Protein 7JVS (pdb70)

Foldseek 3Di:
DKEWEWEADPVGFTFKIKIFDFQPQDDVVPRVLCVQLVCLVVVLQVCCVVPHPWDWDWDADPVDGIIMTGGDPSVGPVSRVSVVVSVVSNVVSCVVSVRRYYYHYD/DDDPCPPPDPD/DKEWEWEADPVGFTFKIKIFPLPPDDDPPNVVLSVQLVCLVVVLQVCCVPVFPWDWDWDDDPPGRITMTGGDPSVRVVNRVSVVVSVVSNVVSCVVCVPHYYYDYD

B-factor: mean 49.03, std 13.21, range [18.93, 106.18]

Organism: Staphylococcus aureus (strain NCTC 8325 / PS 47) (NCBI:txid93061)

Radius of gyration: 16.44 Å; Cα contacts (8 Å, |Δi|>4): 492; chains: 3; bounding box: 47×37×42 Å

Secondary structure (DSSP, 8-state):
-EEEEEEE-TTS-EEEEEEES---SS-TT--HHHHHHHHHHHHHHHHHHHHSS---EEEEETTTTEEEEE-SSTT-HHHHHHHHHHHHHHHHHHHHSTTTEEEEE-/---TTTT----/-EEEEEEE-TTS-EEEEEEE-TTS---TTHHHHHHHHHHHHHHHHHHHHHSSS---EEEEETTTTEEEEE-S-TT-HHHHHHHHHHHHHHHHHHHH-TTTEEEEE-

Sequence (223 aa):
MITVDITVNDEGKVTDVIMDGHADHGEYGHDIVSAGASAVLFGSVNAIIGLTSERPDINYDDQGGHFHIRSVDTNNDEAQLILQTMLVSSLQTIEEEYNENIRLNYKKLNLQFFASKKMITVDITVNDEGKVTDVIMDGHADHGEYGHDIVSAGASAVLFGSVNAIIGLTSERPDINYDDQGGHFHIRSVDTNNDEAQLILQTMLVSLQTIEEEYNENIRLNYK

Solvent-accessible surface area: 9979 Å² total; per-residue (Å²): 97,0,50,0,61,0,40,52,61,122,75,42,53,1,26,32,1,52,1,67,20,57,1,93,83,44,67,119,18,85,1,57,2,0,0,2,0,0,1,7,0,25,0,5,10,67,0,2,98,58,53,20,109,11,189,8,60,46,94,113,68,125,167,7,8,65,5,50,3,108,3,79,68,31,109,20,107,77,2,16,22,2,6,59,8,1,6,30,5,0,78,49,14,55,117,143,71,78,73,16,0,23,22,70,119,107,133,15,60,0,9,10,0,6,32,106,143,110,0,53,0,28,0,38,57,47,160,136,41,47,1,34,26,1,41,0,38,6,17,62,84,178,16,75,182,10,14,58,12,0,15,22,0,0,19,18,6,0,53,0,6,5,58,0,2,70,57,53,13,93,8,134,14,60,55,96,94,77,89,97,39,0,73,18,43,2,125,15,91,68,32,101,19,111,86,3,14,23,1,5,69,5,1,13,27,5,0,79,22,0,41,81,80,43,109,74,13,1,46,14,50,122,162

Nearest PDB structures (foldseek):
  7kld-assembly1_B  TM=1.000E+00  e=1.175E-20  Staphylococcus aureus
  7kld-assembly1_A-2  TM=1.003E+00  e=2.474E-19  Staphylococcus aureus
  7jvs-assembly1_D  TM=9.252E-01  e=2.247E-20  Staphylococcus aureus
  4peo-assembly1_A  TM=9.884E-01  e=3.414E-17  Staphylococcus aureus subsp. aureus Mu50
  2idl-assembly1_A  TM=8.750E-01  e=1.458E-09  Streptococcus pneumoniae TIGR4

InterPro domains:
  IPR007422 Cysteine protease Prp [PF04327] (1-102)
  IPR007422 Cysteine protease Prp [PTHR39178] (1-106)
  IPR007422 Cysteine protease Prp [cd16332] (1-104)
  IPR036764 Cysteine protease Prp superfamily [G3DSA:3.30.70.1490] (1-106)
  IPR036764 Cysteine protease Prp superfamily [SSF118010] (1-106)

Structure (mmCIF, N/CA/C/O backbone):
data_7JVS
#
_entry.id   7JVS
#
_cell.length_a   52.552
_cell.length_b   56.824
_cell.length_c   130.278
_cell.angle_alpha   90.000
_cell.angle_beta   90.000
_cell.angle_gamma   90.000
#
_symmetry.space_group_name_H-M   'C 2 2 21'
#
loop_
_entity.id
_entity.type
_entity.pdbx_description
1 polymer 'Ribosomal-processing cysteine protease Prp'
2 polymer 'L27 ribosomal peptide'
3 non-polymer 'CALCIUM ION'
4 non-polymer 'NICKEL (II) ION'
5 water water
#
loop_
_atom_site.group_PDB
_atom_site.id
_atom_site.type_symbol
_atom_site.label_atom_id
_atom_site.label_alt_id
_atom_site.label_comp_id
_atom_site.label_asym_id
_atom_site.label_entity_id
_atom_site.label_seq_id
_atom_site.pdbx_PDB_ins_code
_atom_site.Cartn_x
_atom_site.Cartn_y
_atom_site.Cartn_z
_atom_site.occupancy
_atom_site.B_iso_or_equiv
_atom_site.auth_seq_id
_atom_site.auth_comp_id
_atom_site.auth_asym_id
_atom_site.auth_atom_id
_atom_site.pdbx_PDB_model_num
ATOM 1 N N . MET A 1 1 ? 8.00400 25.61400 4.14700 1.000 61.22000 1 MET B N 1
ATOM 2 C CA . MET A 1 1 ? 7.47200 25.10500 5.44000 1.000 61.29000 1 MET B CA 1
ATOM 3 C C . MET A 1 1 ? 6.90300 23.69600 5.29600 1.000 55.65000 1 MET B C 1
ATOM 4 O O . MET A 1 1 ? 6.25800 23.38900 4.30300 1.000 62.91000 1 MET B O 1
ATOM 20 N N . ILE A 1 2 ? 7.17500 22.85000 6.29500 1.000 49.16000 2 ILE B N 1
ATOM 21 C CA . ILE A 1 2 ? 6.56300 21.54900 6.43400 1.000 45.02000 2 ILE B CA 1
ATOM 22 C C . ILE A 1 2 ? 5.28300 21.72200 7.21700 1.000 45.72000 2 ILE B C 1
ATOM 23 O O . ILE A 1 2 ? 5.29400 22.33100 8.27600 1.000 47.20000 2 ILE B O 1
ATOM 39 N N . THR A 1 3 ? 4.18100 21.17800 6.68700 1.000 51.15000 3 THR B N 1
ATOM 40 C CA . THR A 1 3 ? 2.90500 21.12800 7.39400 1.000 53.58000 3 THR B CA 1
ATOM 41 C C . THR A 1 3 ? 2.64000 19.67500 7.75000 1.000 49.13000 3 THR B C 1
ATOM 42 O O . THR A 1 3 ? 2.97500 18.76500 6.98800 1.000 51.49000 3 THR B O 1
ATOM 53 N N . VAL A 1 4 ? 2.04500 19.47200 8.93100 1.000 48.76000 4 VAL B N 1
ATOM 54 C CA . VAL A 1 4 ? 1.80200 18.14900 9.49100 1.000 43.16000 4 VAL B CA 1
ATOM 55 C C . VAL A 1 4 ? 0.33600 18.06400 9.88500 1.000 44.74000 4 VAL B C 1
ATOM 56 O O . VAL A 1 4 ? -0.06100 18.59600 10.92900 1.000 59.12000 4 VAL B O 1
ATOM 69 N N . ASP A 1 5 ? -0.46800 17.43300 9.02000 1.000 49.59000 5 ASP B N 1
ATOM 70 C CA . ASP A 1 5 ? -1.91500 17.26600 9.22300 1.000 57.14000 5 ASP B CA 1
ATOM 71 C C . ASP A 1 5 ? -2.17700 15.94600 9.94300 1.000 48.00000 5 ASP B C 1
ATOM 72 O O . ASP A 1 5 ? -1.80400 14.87700 9.45400 1.000 41.51000 5 ASP B O 1
ATOM 81 N N . ILE A 1 6 ? -2.81500 16.03500 11.11500 1.000 46.27000 6 ILE B N 1
ATOM 82 C CA . ILE A 1 6 ? -3.04100 14.89300 11.99200 1.000 57.05000 6 ILE B CA 1
ATOM 83 C C . ILE A 1 6 ? -4.54000 14.69600 12.15200 1.000 43.12000 6 ILE B C 1
ATOM 84 O O . ILE A 1 6 ? -5.23600 15.62400 12.52300 1.000 47.99000 6 ILE B O 1
ATOM 100 N N . THR A 1 7 ? -5.04800 13.50400 11.93100 1.000 46.83000 7 THR B N 1
ATOM 101 C CA . THR A 1 7 ? -6.44300 13.29700 12.10000 1.000 48.42000 7 THR B CA 1
ATOM 102 C C . THR A 1 7 ? -6.64400 12.34600 13.26300 1.000 44.05000 7 THR B C 1
ATOM 103 O O . THR A 1 7 ? -6.04400 11.30600 13.32600 1.000 51.91000 7 THR B O 1
ATOM 114 N N . VAL A 1 8 ? -7.50400 12.71600 14.18700 1.000 49.19000 8 VAL B N 1
ATOM 115 C CA . VAL A 1 8 ? -7.75100 11.96300 15.36500 1.000 62.11000 8 VAL B CA 1
ATOM 116 C C . VAL A 1 8 ? -9.22000 11.66000 15.47400 1.000 58.92000 8 VAL B C 1
ATOM 117 O O . VAL A 1 8 ? -9.97200 12.54400 15.73400 1.000 78.09000 8 VAL B O 1
ATOM 130 N N . ASN A 1 9 ? -9.62200 10.40500 15.34300 1.000 71.47000 9 ASN B N 1
ATOM 131 C CA . ASN A 1 9 ? -11.02200 9.95000 15.41600 1.000 57.59000 9 ASN B CA 1
ATOM 132 C C . ASN A 1 9 ? -11.81000 10.21300 16.70400 1.000 70.52000 9 ASN B C 1
ATOM 133 O O . ASN A 1 9 ? -11.27000 10.64500 17.71200 1.000 59.23000 9 ASN B O 1
ATOM 144 N N . ASP A 1 10 ? -13.09700 9.86900 16.68700 1.000 79.32000 10 ASP B N 1
ATOM 145 C CA . ASP A 1 10 ? -13.99400 10.02100 17.83400 1.000 88.48000 10 ASP B CA 1
ATOM 146 C C . ASP A 1 10 ? -13.44000 9.57900 19.19200 1.000 69.95000 10 ASP B C 1
ATOM 147 O O . ASP A 1 10 ? -13.61200 10.27100 20.16600 1.000 76.32000 10 ASP B O 1
ATOM 151 N N . GLU A 1 11 ? -12.75800 8.44300 19.22800 1.000 66.13000 11 GLU B N 1
ATOM 152 C CA . GLU A 1 11 ? -12.18200 7.89500 20.43400 1.000 66.63000 11 GLU B CA 1
ATOM 153 C C . GLU A 1 11 ? -10.81700 8.44400 20.79300 1.000 68.66000 11 GLU B C 1
ATOM 154 O O . GLU A 1 11 ? -10.22400 8.02600 21.77200 1.000 72.59000 11 GLU B O 1
ATOM 158 N N . GLY A 1 12 ? -10.26800 9.33500 19.99800 1.000 62.27000 12 GLY B N 1
ATOM 159 C CA . GLY A 1 12 ? -9.00300 9.90100 20.37800 1.000 67.98000 12 GLY B CA 1
ATOM 160 C C . GLY A 1 12 ? -7.80400 9.18300 19.83200 1.000 62.97000 12 GLY B C 1
ATOM 161 O O . GLY A 1 12 ? -6.70700 9.48600 20.22600 1.000 51.46000 12 GLY B O 1
ATOM 165 N N . LYS A 1 13 ? -8.01700 8.23800 18.93900 1.000 43.35000 13 LYS B N 1
ATOM 166 C CA . LYS A 1 13 ? -6.92400 7.50000 18.38300 1.000 45.85000 13 LYS B CA 1
ATOM 167 C C . LYS A 1 13 ? -6.42400 8.18400 17.11500 1.000 51.27000 13 LYS B C 1
ATOM 168 O O . LYS A 1 13 ? -7.21200 8.64900 16.34000 1.000 44.18000 13 LYS B O 1
ATOM 187 N N . VAL A 1 14 ? -5.11500 8.24300 16.92900 1.000 38.96000 14 VAL B N 1
ATOM 188 C CA . VAL A 1 14 ? -4.50100 8.83400 15.74000 1.000 41.25000 14 VAL B CA 1
ATOM 189 C C . VAL A 1 14 ? -4.60700 7.87600 14.55600 1.000 45.86000 14 VAL B C 1
ATOM 190 O O . VAL A 1 14 ? -4.08800 6.76200 14.60400 1.000 43.75000 14 VAL B O 1
ATOM 203 N N . THR A 1 15 ? -5.28200 8.30100 13.48800 1.000 45.60000 15 THR B N 1
ATOM 204 C CA . THR A 1 15 ? -5.45800 7.41400 12.33900 1.000 44.25000 15 THR B CA 1
ATOM 205 C C . THR A 1 15 ? -4.64000 7.82800 11.12300 1.000 44.72000 15 THR B C 1
ATOM 206 O O . THR A 1 15 ? -4.25600 6.95700 10.32900 1.000 49.25000 15 THR B O 1
ATOM 217 N N . ASP A 1 16 ? -4.33500 9.12100 10.96900 1.000 39.39000 16 ASP B N 1
ATOM 218 C CA . ASP A 1 16 ? -3.51700 9.60700 9.85200 1.000 52.42000 16 ASP B CA 1
ATOM 219 C C . ASP A 1 16 ? -2.56000 10.71900 10.29700 1.000 45.91000 16 ASP B C 1
ATOM 220 O O . ASP A 1 16 ? -2.96700 11.63200 11.00200 1.000 43.45000 16 ASP B O 1
ATOM 229 N N . VAL A 1 17 ? -1.29900 10.62700 9.85900 1.000 40.66000 17 VAL B N 1
ATOM 230 C CA . VAL A 1 17 ? -0.47800 11.83800 9.82500 1.000 42.61000 17 VAL B CA 1
ATOM 231 C C . VAL A 1 17 ? 0.14600 11.98100 8.42900 1.000 43.97000 17 VAL B C 1
ATOM 232 O O . VAL A 1 17 ? 0.86600 11.08700 7.94300 1.000 42.53000 17 VAL B O 1
ATOM 245 N N . ILE A 1 18 ? -0.08600 13.19200 7.91200 1.000 47.52000 18 ILE B N 1
ATOM 246 C CA . ILE A 1 18 ? 0.36200 13.57700 6.57500 1.000 47.03000 18 ILE B CA 1
ATOM 247 C C . ILE A 1 18 ? 1.32400 14.73300 6.73400 1.000 46.70000 18 ILE B C 1
ATOM 248 O O . ILE A 1 18 ? 0.96300 15.75100 7.32000 1.000 46.06000 18 ILE B O 1
ATOM 264 N N . MET A 1 19 ? 2.55600 14.54300 6.24700 1.000 52.28000 19 MET B N 1
ATOM 265 C CA . MET A 1 19 ? 3.61600 15.55000 6.33500 1.000 40.05000 19 MET B CA 1
ATOM 266 C C . MET A 1 19 ? 4.00500 15.96600 4.92300 1.000 44.53000 19 MET B C 1
ATOM 267 O O . MET A 1 19 ? 4.36800 15.12800 4.10200 1.000 42.21000 19 MET B O 1
ATOM 281 N N . ASP A 1 20 ? 3.90900 17.26800 4.64600 1.000 46.64000 20 ASP B N 1
ATOM 282 C CA . ASP A 1 20 ? 4.04800 17.78600 3.29900 1.000 48.65000 20 ASP B CA 1
ATOM 283 C C . ASP A 1 20 ? 4.90200 19.05300 3.26500 1.000 58.29000 20 ASP B C 1
ATOM 284 O O . ASP A 1 20 ? 4.81200 19.88400 4.15600 1.000 52.51000 20 ASP B O 1
ATOM 293 N N . GLY A 1 21 ? 5.73300 19.16100 2.22100 1.000 54.96000 21 GLY B N 1
ATOM 294 C CA . GLY A 1 21 ? 6.55900 20.32300 1.97700 1.000 47.58000 21 GLY B CA 1
ATOM 295 C C . GLY A 1 21 ? 7.99300 20.12400 2.40900 1.000 49.79000 21 GLY B C 1
ATOM 296 O O . GLY A 1 21 ? 8.42300 19.01700 2.71600 1.000 50.42000 21 GLY B O 1
ATOM 300 N N . HIS A 1 22 ? 8.73900 21.23400 2.40300 1.000 37.15000 22 HIS B N 1
ATOM 301 C CA . HIS A 1 22 ? 10.14200 21.31300 2.75600 1.000 47.95000 22 HIS B CA 1
ATOM 302 C C . HIS A 1 22 ? 10.29700 22.42300 3.78800 1.000 55.82000 22 HIS B C 1
ATOM 303 O O . HIS A 1 22 ? 9.47000 23.35200 3.83400 1.000 56.07000 22 HIS B O 1
ATOM 317 N N . ALA A 1 23 ? 11.32300 22.31300 4.64000 1.000 46.58000 23 ALA B N 1
ATOM 318 C CA . ALA A 1 23 ? 11.47800 23.18800 5.81200 1.000 50.62000 23 ALA B CA 1
ATOM 319 C C . ALA A 1 23 ? 11.98200 24.58300 5.45700 1.000 46.57000 23 ALA B C 1
ATOM 320 O O . ALA A 1 23 ? 11.60800 25.57100 6.10100 1.000 47.83000 23 ALA B O 1
ATOM 327 N N . ASP A 1 24 ? 12.79100 24.64200 4.39900 1.000 59.30000 24 ASP B N 1
ATOM 328 C CA . ASP A 1 24 ? 13.38300 25.88100 3.89100 1.000 56.87000 24 ASP B CA 1
ATOM 329 C C . ASP A 1 24 ? 14.11300 26.65800 4.98200 1.000 53.32000 24 ASP B C 1
ATOM 330 O O . ASP A 1 24 ? 13.95900 27.87300 5.10500 1.000 58.65000 24 ASP B O 1
ATOM 339 N N . HIS A 1 25 ? 14.91000 25.94300 5.76900 1.000 63.12000 25 HIS B N 1
ATOM 340 C CA . HIS A 1 25 ? 15.68700 26.55700 6.83800 1.000 62.90000 25 HIS B CA 1
ATOM 341 C C . HIS A 1 25 ? 17.09600 26.87400 6.34200 1.000 52.15000 25 HIS B C 1
ATOM 342 O O . HIS A 1 25 ? 17.59600 27.98300 6.53100 1.000 63.69000 25 HIS B O 1
ATOM 356 N N . GLY A 1 26 ? 17.75700 25.90500 5.76100 1.000 58.93000 26 GLY B N 1
ATOM 357 C CA . GLY A 1 26 ? 19.08800 26.05400 5.26900 1.000 52.59000 26 GLY B CA 1
ATOM 358 C C . GLY A 1 26 ? 19.22800 25.49200 3.87400 1.000 61.55000 26 GLY B C 1
ATOM 359 O O . GLY A 1 26 ? 18.27300 25.36800 3.16000 1.000 64.57000 26 GLY B O 1
ATOM 363 N N . GLU A 1 27 ? 20.44500 25.16300 3.49700 1.000 62.44000 27 GLU B N 1
ATOM 364 C CA . GLU A 1 27 ? 20.81000 24.64700 2.21600 1.000 60.72000 27 GLU B CA 1
ATOM 365 C C . GLU A 1 27 ? 20.64200 23.16100 2.19100 1.000 56.62000 27 GLU B C 1
ATOM 366 O O . GLU A 1 27 ? 20.70700 22.54300 3.21000 1.000 54.82000 27 GLU B O 1
ATOM 370 N N . TYR A 1 28 ? 20.40200 22.57300 1.03200 1.000 48.61000 28 TYR B N 1
ATOM 371 C CA . TYR A 1 28 ? 20.24900 21.14600 0.93500 1.000 47.36000 28 TYR B CA 1
ATOM 372 C C . TYR A 1 28 ? 21.49100 20.46800 1.41900 1.000 40.15000 28 TYR B C 1
ATOM 373 O O . TYR A 1 28 ? 22.53000 20.74700 0.97900 1.000 52.55000 28 TYR B O 1
ATOM 391 N N . GLY A 1 29 ? 21.37700 19.58400 2.40500 1.000 44.99000 29 GLY B N 1
ATOM 392 C CA . GLY A 1 29 ? 22.49900 18.90700 2.97100 1.000 47.10000 29 GLY B CA 1
ATOM 393 C C . GLY A 1 29 ? 22.76100 19.37800 4.36500 1.000 39.59000 29 GLY B C 1
ATOM 394 O O . GLY A 1 29 ? 23.36300 18.67600 5.09900 1.000 41.31000 29 GLY B O 1
ATOM 398 N N . HIS A 1 30 ? 22.33400 20.59300 4.69500 1.000 38.82000 30 HIS B N 1
ATOM 399 C CA . HIS A 1 30 ? 22.55400 21.24000 5.96400 1.000 44.81000 30 HIS B CA 1
ATOM 400 C C . HIS A 1 30 ? 21.31400 21.84200 6.60800 1.000 52.20000 30 HIS B C 1
ATOM 401 O O . HIS A 1 30 ? 21.41600 22.76500 7.35700 1.000 40.70000 30 HIS B O 1
ATOM 415 N N . ASP A 1 31 ? 20.15000 21.31100 6.31900 1.000 37.61000 31 ASP B N 1
ATOM 416 C CA . ASP A 1 31 ? 18.94400 21.82800 6.88200 1.000 33.61000 31 ASP B CA 1
ATOM 417 C C . ASP A 1 31 ? 18.71200 21.03000 8.15900 1.000 30.93000 31 ASP B C 1
ATOM 418 O O . ASP A 1 31 ? 18.49100 19.86100 8.08100 1.000 42.40000 31 ASP B O 1
ATOM 427 N N . ILE A 1 32 ? 18.75500 21.66600 9.31600 1.000 32.38000 32 ILE B N 1
ATOM 428 C CA . ILE A 1 32 ? 18.61800 20.98800 10.58900 1.000 38.22000 32 ILE B CA 1
ATOM 429 C C . ILE A 1 32 ? 17.19000 20.65900 11.00600 1.000 28.58000 32 ILE B C 1
ATOM 430 O O . ILE A 1 32 ? 16.96800 19.70300 11.67000 1.000 33.95000 32 ILE B O 1
ATOM 446 N N . VAL A 1 33 ? 16.25200 21.49100 10.62800 1.000 32.09000 33 VAL B N 1
ATOM 447 C CA . VAL A 1 33 ? 14.82600 21.28200 10.86200 1.000 31.46000 33 VAL B CA 1
ATOM 448 C C . VAL A 1 33 ? 14.32900 20.02600 10.11500 1.000 28.73000 33 VAL B C 1
ATOM 449 O O . VAL A 1 33 ? 13.62600 19.18900 10.69400 1.000 37.36000 33 VAL B O 1
ATOM 462 N N . SER A 1 34 ? 14.70900 19.90900 8.83300 1.000 36.58000 34 SER B N 1
ATOM 463 C CA . SER A 1 34 ? 14.45600 18.70400 8.03100 1.000 30.91000 34 SER B CA 1
ATOM 464 C C . SER A 1 34 ? 15.11600 17.45700 8.63800 1.000 39.92000 34 SER B C 1
ATOM 465 O O . SER A 1 34 ? 14.52900 16.37400 8.65800 1.000 33.36000 34 SER B O 1
ATOM 473 N N . ALA A 1 35 ? 16.35000 17.59900 9.13000 1.000 37.75000 35 ALA B N 1
ATOM 474 C CA . ALA A 1 35 ? 17.05500 16.49500 9.79700 1.000 27.17000 35 ALA B CA 1
ATOM 475 C C . ALA A 1 35 ? 16.30700 16.03900 11.06700 1.000 19.63000 35 ALA B C 1
ATOM 476 O O . ALA A 1 35 ? 16.16600 14.84200 11.29600 1.000 33.02000 35 ALA B O 1
ATOM 483 N N . GLY A 1 36 ? 15.82100 17.01000 11.85500 1.000 24.57000 36 GLY B N 1
ATOM 484 C CA . GLY A 1 36 ? 15.02200 16.75700 13.04300 1.000 32.73000 36 GLY B CA 1
ATOM 485 C C . GLY A 1 36 ? 13.71900 15.99400 12.74200 1.000 30.83000 36 GLY B C 1
ATOM 486 O O . GLY A 1 36 ? 13.45900 14.92600 13.31600 1.000 27.47000 36 GLY B O 1
ATOM 490 N N . ALA A 1 37 ? 12.90300 16.54800 11.83600 1.000 29.65000 37 ALA B N 1
ATOM 491 C CA . ALA A 1 37 ? 11.59100 15.97100 11.52300 1.000 30.08000 37 ALA B CA 1
ATOM 492 C C . ALA A 1 37 ? 11.71600 14.60500 10.86100 1.000 34.37000 37 ALA B C 1
ATOM 493 O O . ALA A 1 37 ? 10.95000 13.68900 11.18700 1.000 31.29000 37 ALA B O 1
ATOM 500 N N . SER A 1 38 ? 12.71000 14.46800 9.97400 1.000 35.25000 38 SER B N 1
ATOM 501 C CA . SER A 1 38 ? 12.95000 13.22100 9.26500 1.000 28.52000 38 SER B CA 1
ATOM 502 C C . SER A 1 38 ? 13.33500 12.10800 10.22900 1.000 41.60000 38 SER B C 1
ATOM 503 O O . SER A 1 38 ? 12.73200 11.02400 10.19700 1.000 32.15000 38 SER B O 1
ATOM 511 N N . ALA A 1 39 ? 14.32000 12.38100 11.09700 1.000 25.87000 39 ALA B N 1
ATOM 512 C CA . ALA A 1 39 ? 14.79900 11.39200 12.06800 1.000 34.76000 39 ALA B CA 1
ATOM 513 C C . ALA A 1 39 ? 13.66200 10.89100 12.96000 1.000 30.26000 39 ALA B C 1
ATOM 514 O O . ALA A 1 39 ? 13.58700 9.70200 13.27900 1.000 33.30000 39 ALA B O 1
ATOM 521 N N . VAL A 1 40 ? 12.77400 11.81000 13.33500 1.000 28.74000 40 VAL B N 1
ATOM 522 C CA . VAL A 1 40 ? 11.64700 11.50600 14.20200 1.000 37.31000 40 VAL B CA 1
ATOM 523 C C . VAL A 1 40 ? 10.59600 10.67100 13.47000 1.000 27.63000 40 VAL B C 1
ATOM 524 O O . VAL A 1 40 ? 10.11100 9.67300 14.00400 1.000 32.02000 40 VAL B O 1
ATOM 537 N N . LEU A 1 41 ? 10.27400 11.07700 12.23400 1.000 39.91000 41 LEU B N 1
ATOM 538 C CA . LEU A 1 41 ? 9.32200 10.35500 11.39500 1.000 42.03000 41 LEU B CA 1
ATOM 539 C C . LEU A 1 41 ? 9.74500 8.92000 11.12300 1.000 33.09000 41 LEU B C 1
ATOM 540 O O . LEU A 1 41 ? 9.03900 7.98500 11.50800 1.000 32.42000 41 LEU B O 1
ATOM 556 N N . PHE A 1 42 ? 10.88600 8.76300 10.44700 1.000 31.47000 42 PHE B N 1
ATOM 557 C CA . PHE A 1 42 ? 11.32900 7.45500 9.97900 1.000 25.72000 42 PHE B CA 1
ATOM 558 C C . PHE A 1 42 ? 11.67100 6.56500 11.14500 1.000 26.92000 42 PHE B C 1
ATOM 559 O O . PHE A 1 42 ? 11.45800 5.35100 11.09900 1.000 28.36000 42 PHE B O 1
ATOM 576 N N . GLY A 1 43 ? 12.17400 7.18700 12.21900 1.000 34.27000 43 GLY B N 1
ATOM 577 C CA . GLY A 1 43 ? 12.46600 6.50600 13.46000 1.000 30.41000 43 GLY B CA 1
ATOM 578 C C . GLY A 1 43 ? 11.21500 5.88800 14.04600 1.000 29.32000 43 GLY B C 1
ATOM 579 O O . GLY A 1 43 ? 11.21900 4.72900 14.43400 1.000 32.19000 43 GLY B O 1
ATOM 583 N N . SER A 1 44 ? 10.14400 6.67300 14.11200 1.000 36.02000 44 SER B N 1
ATOM 584 C CA . SER A 1 44 ? 8.87800 6.20800 14.66900 1.000 33.38000 44 SER B CA 1
ATOM 585 C C . SER A 1 44 ? 8.24800 5.10100 13.83000 1.000 44.64000 44 SER B C 1
ATOM 586 O O . SER A 1 44 ? 7.86300 4.05700 14.35600 1.000 43.06000 44 SER B O 1
ATOM 594 N N . VAL A 1 45 ? 8.13900 5.33700 12.52700 1.000 32.34000 45 VAL B N 1
ATOM 595 C CA . VAL A 1 45 ? 7.54100 4.36200 11.62100 1.000 36.53000 45 VAL B CA 1
ATOM 596 C C . VAL A 1 45 ? 8.23300 3.00500 11.72100 1.000 46.30000 45 VAL B C 1
ATOM 597 O O . VAL A 1 45 ? 7.57500 1.97400 11.85400 1.000 41.44000 45 VAL B O 1
ATOM 610 N N . ASN A 1 46 ? 9.56000 3.01300 11.65700 1.000 37.35000 46 ASN B N 1
ATOM 611 C CA . ASN A 1 46 ? 10.33700 1.78300 11.74200 1.000 43.41000 46 ASN B CA 1
ATOM 612 C C . ASN A 1 46 ? 10.18200 1.11500 13.10400 1.000 40.64000 46 ASN B C 1
ATOM 613 O O . ASN A 1 46 ? 10.13200 -0.11100 13.20300 1.000 49.93000 46 ASN B O 1
ATOM 624 N N . ALA A 1 47 ? 10.10800 1.93000 14.15200 1.000 39.39000 47 ALA B N 1
ATOM 625 C CA . ALA A 1 47 ? 9.96100 1.42100 15.51100 1.000 49.86000 47 ALA B CA 1
ATOM 626 C C . ALA A 1 47 ? 8.62000 0.72000 15.67900 1.000 46.09000 47 ALA B C 1
ATOM 627 O O . ALA A 1 47 ? 8.52900 -0.29400 16.37200 1.000 38.25000 47 ALA B O 1
ATOM 634 N N . ILE A 1 48 ? 7.58200 1.27400 15.05700 1.000 35.14000 48 ILE B N 1
ATOM 635 C CA . ILE A 1 48 ? 6.25000 0.68700 15.12500 1.000 41.80000 48 ILE B CA 1
ATOM 636 C C . ILE A 1 48 ? 6.34700 -0.74300 14.61500 1.000 44.31000 48 ILE B C 1
ATOM 637 O O . ILE A 1 48 ? 5.97900 -1.69000 15.30900 1.000 41.18000 48 ILE B O 1
ATOM 653 N N . ILE A 1 49 ? 6.84400 -0.88700 13.40500 1.000 49.39000 49 ILE B N 1
ATOM 654 C CA . ILE A 1 49 ? 7.05800 -2.16600 12.75600 1.000 42.50000 49 ILE B CA 1
ATOM 655 C C . ILE A 1 49 ? 7.89500 -3.10100 13.62700 1.000 48.48000 49 ILE B C 1
ATOM 656 O O . ILE A 1 49 ? 7.54800 -4.27400 13.80300 1.000 41.52000 49 ILE B O 1
ATOM 672 N N . GLY A 1 50 ? 8.98300 -2.56600 14.19100 1.000 45.40000 50 GLY B N 1
ATOM 673 C CA . GLY A 1 50 ? 9.93600 -3.34500 14.96200 1.000 45.78000 50 GLY B CA 1
ATOM 674 C C . GLY A 1 50 ? 9.50700 -3.76100 16.36400 1.000 51.15000 50 GLY B C 1
ATOM 675 O O . GLY A 1 50 ? 9.90900 -4.81700 16.84600 1.000 40.54000 50 GLY B O 1
ATOM 679 N N . LEU A 1 51 ? 8.69900 -2.92800 17.02800 1.000 50.31000 51 LEU B N 1
ATOM 680 C CA . LEU A 1 51 ? 8.39300 -3.13300 18.44900 1.000 47.71000 51 LEU B CA 1
ATOM 681 C C . LEU A 1 51 ? 6.96300 -3.58000 18.73900 1.000 52.54000 51 LEU B C 1
ATOM 682 O O . LEU A 1 51 ? 6.66800 -4.00800 19.85400 1.000 62.71000 51 LEU B O 1
ATOM 698 N N . THR A 1 52 ? 6.08300 -3.47900 17.74300 1.000 43.41000 52 THR B N 1
ATOM 699 C CA . THR A 1 52 ? 4.68200 -3.83400 17.89700 1.000 46.37000 52 THR B CA 1
ATOM 700 C C . THR A 1 52 ? 4.22200 -4.75900 16.76400 1.000 50.41000 52 THR B C 1
ATOM 701 O O . THR A 1 52 ? 4.94300 -5.01100 15.79500 1.000 37.09000 52 THR B O 1
ATOM 712 N N . SER A 1 53 ? 2.98300 -5.24000 16.89700 1.000 53.25000 53 SER B N 1
ATOM 713 C CA . SER A 1 53 ? 2.35800 -6.11700 15.92300 1.000 41.77000 53 SER B CA 1
ATOM 714 C C . SER A 1 53 ? 1.58200 -5.37100 14.83500 1.000 44.21000 53 SER B C 1
ATOM 715 O O . SER A 1 53 ? 1.00000 -5.99700 13.94900 1.000 41.81000 53 SER B O 1
ATOM 723 N N . GLU A 1 54 ? 1.58200 -4.03400 14.90200 1.000 41.60000 54 GLU B N 1
ATOM 724 C CA . GLU A 1 54 ? 0.85400 -3.19000 13.95300 1.000 41.14000 54 GLU B CA 1
ATOM 725 C C . GLU A 1 54 ? 1.66400 -3.05900 12.67200 1.000 52.30000 54 GLU B C 1
ATOM 726 O O . GLU A 1 54 ? 2.90200 -2.98600 12.70700 1.000 55.25000 54 GLU B O 1
ATOM 738 N N . ARG A 1 55 ? 0.95600 -3.04900 11.53800 1.000 42.84000 55 ARG B N 1
ATOM 739 C CA . ARG A 1 55 ? 1.61700 -2.85800 10.25100 1.000 50.49000 55 ARG B CA 1
ATOM 740 C C . ARG A 1 55 ? 0.87400 -1.76400 9.48200 1.000 37.14000 55 ARG B C 1
ATOM 741 O O . ARG A 1 55 ? -0.07000 -2.03000 8.74400 1.000 53.17000 55 ARG B O 1
ATOM 762 N N . PRO A 1 56 ? 1.37200 -0.52100 9.64300 1.000 43.70000 56 PRO B N 1
ATOM 763 C CA .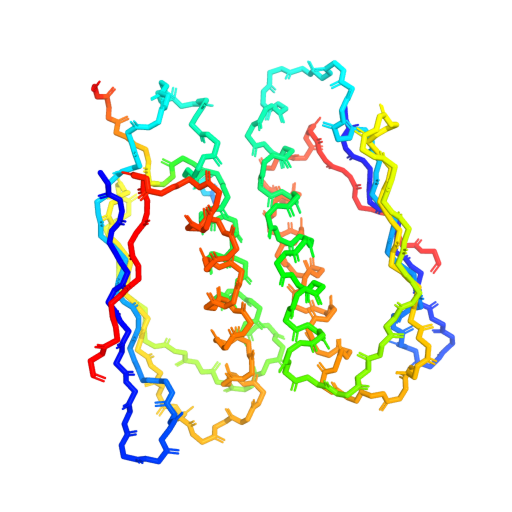 PRO A 1 56 ? 0.68500 0.66500 9.12200 1.000 44.54000 56 PRO B CA 1
ATOM 764 C C . PRO A 1 56 ? 0.76500 0.78100 7.61800 1.000 51.60000 56 PRO B C 1
ATOM 765 O O . PRO A 1 56 ? 1.66400 0.20800 7.03000 1.000 47.67000 56 PRO B O 1
ATOM 776 N N . ASP A 1 57 ? -0.19000 1.51500 7.03700 1.000 68.62000 57 ASP B N 1
ATOM 777 C CA . ASP A 1 57 ? -0.25800 1.75700 5.61100 1.000 61.06000 57 ASP B CA 1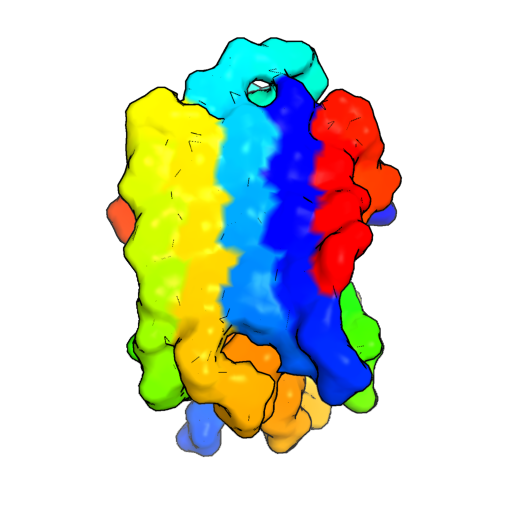
ATOM 778 C C . ASP A 1 57 ? 0.60400 3.00300 5.38900 1.000 43.21000 57 ASP B C 1
ATOM 779 O O . ASP A 1 57 ? 0.29200 4.07200 5.91300 1.000 64.67000 57 ASP B O 1
ATOM 788 N N . ILE A 1 58 ? 1.67900 2.87300 4.62100 1.000 66.91000 58 ILE B N 1
ATOM 789 C CA . ILE A 1 58 ? 2.58500 3.94700 4.40600 1.000 67.53000 58 ILE B CA 1
ATOM 790 C C . ILE A 1 58 ? 2.64800 4.27600 2.94100 1.000 67.87000 58 ILE B C 1
ATOM 791 O O . ILE A 1 58 ? 2.87300 3.38300 2.17900 1.000 66.84000 58 ILE B O 1
ATOM 807 N N . ASN A 1 59 ? 2.50400 5.54400 2.55100 1.000 48.92000 59 ASN B N 1
ATOM 808 C CA . ASN A 1 59 ? 2.59300 5.93200 1.15000 1.000 59.45000 59 ASN B CA 1
ATOM 809 C C . ASN A 1 59 ? 3.39300 7.23700 1.07000 1.000 55.18000 59 ASN B C 1
ATOM 810 O O . ASN A 1 59 ? 3.03900 8.20600 1.74100 1.000 50.03000 59 ASN B O 1
ATOM 821 N N . TYR A 1 60 ? 4.45800 7.28900 0.26900 1.000 52.84000 60 TYR B N 1
ATOM 822 C CA . TYR A 1 60 ? 5.23900 8.51700 0.20200 1.000 54.66000 60 TYR B CA 1
ATOM 823 C C . TYR A 1 60 ? 5.99200 8.79100 -1.11300 1.000 57.63000 60 TYR B C 1
ATOM 824 O O . TYR A 1 60 ? 6.25500 7.88700 -1.90600 1.000 45.31000 60 TYR B O 1
ATOM 842 N N . ASP A 1 61 ? 6.32600 10.06600 -1.30800 1.000 45.40000 61 ASP B N 1
ATOM 843 C CA . ASP A 1 61 ? 7.09600 10.55500 -2.42000 1.000 45.94000 61 ASP B CA 1
ATOM 844 C C . ASP A 1 61 ? 8.59100 10.29500 -2.10200 1.000 52.27000 61 ASP B C 1
ATOM 845 O O . ASP A 1 61 ? 9.19700 11.03100 -1.39900 1.000 43.63000 61 ASP B O 1
ATOM 854 N N . ASP A 1 62 ? 9.16700 9.26300 -2.67700 1.000 55.01000 62 ASP B N 1
ATOM 855 C CA . ASP A 1 62 ? 10.52000 8.81500 -2.36700 1.000 52.48000 62 ASP B CA 1
ATOM 856 C C . ASP A 1 62 ? 11.63600 9.77200 -2.80700 1.000 55.46000 62 ASP B C 1
ATOM 857 O O . ASP A 1 62 ? 12.80700 9.47900 -2.59200 1.000 63.42000 62 ASP B O 1
ATOM 866 N N . GLN A 1 63 ? 11.26100 10.89600 -3.43300 1.000 60.25000 63 GLN B N 1
ATOM 867 C CA . GLN A 1 63 ? 12.05100 12.07700 -3.79500 1.000 56.25000 63 GLN B CA 1
ATOM 868 C C . GLN A 1 63 ? 11.99800 13.17600 -2.73500 1.000 51.96000 63 GLN B C 1
ATOM 869 O O . GLN A 1 63 ? 12.31900 14.33800 -3.01400 1.000 48.80000 63 GLN B O 1
ATOM 883 N N . GLY A 1 64 ? 11.41300 12.87900 -1.57100 1.000 46.72000 64 GLY B N 1
ATOM 884 C CA . GLY A 1 64 ? 11.21100 13.84900 -0.52100 1.000 49.06000 64 GLY B CA 1
ATOM 885 C C . GLY A 1 64 ? 9.93100 14.63800 -0.66100 1.000 46.81000 64 GLY B C 1
ATOM 886 O O . GLY A 1 64 ? 9.29800 14.65900 -1.71200 1.000 54.07000 64 GLY B O 1
ATOM 890 N N . GLY A 1 65 ? 9.53800 15.27800 0.44400 1.000 39.30000 65 GLY B N 1
ATOM 891 C CA . GLY A 1 65 ? 8.46900 16.24000 0.44700 1.000 43.43000 65 GLY B CA 1
ATOM 892 C C . GLY A 1 65 ? 7.09400 15.71200 0.79500 1.000 40.33000 65 GLY B C 1
ATOM 893 O O . GLY A 1 65 ? 6.21300 16.51400 1.00300 1.000 34.90000 65 GLY B O 1
ATOM 897 N N . HIS A 1 66 ? 6.89700 14.39100 0.85500 1.000 32.06000 66 HIS B N 1
ATOM 898 C CA . HIS A 1 66 ? 5.57600 13.88600 1.22700 1.000 36.82000 66 HIS B CA 1
ATOM 899 C C . HIS A 1 66 ? 5.59100 12.51200 1.85900 1.000 44.34000 66 HIS B C 1
ATOM 900 O O . HIS A 1 66 ? 6.01800 11.55800 1.22700 1.000 47.03000 66 HIS B O 1
ATOM 914 N N . PHE A 1 67 ? 5.12800 12.42000 3.11400 1.000 35.62000 67 PHE B N 1
ATOM 915 C CA . PHE A 1 67 ? 4.95500 11.14400 3.78500 1.000 48.44000 67 PHE B CA 1
ATOM 916 C C . PHE A 1 67 ? 3.56300 11.04400 4.41100 1.000 27.86000 67 PHE B C 1
ATOM 917 O O . PHE A 1 67 ? 3.05200 12.02100 4.97100 1.000 42.71000 67 PHE B O 1
ATOM 934 N N . HIS A 1 68 ? 2.93300 9.85100 4.27700 1.000 36.87000 68 HIS B N 1
ATOM 935 C CA . HIS A 1 68 ? 1.59400 9.55000 4.81500 1.000 40.45000 68 HIS B CA 1
ATOM 936 C C . HIS A 1 68 ? 1.61800 8.25300 5.62400 1.000 50.88000 68 HIS B C 1
ATOM 937 O O . HIS A 1 68 ? 2.05800 7.20900 5.11700 1.000 41.44000 68 HIS B O 1
ATOM 951 N N . ILE A 1 69 ? 1.16400 8.31900 6.88100 1.000 38.92000 69 ILE B N 1
ATOM 952 C CA . ILE A 1 69 ? 1.00300 7.17300 7.72700 1.000 51.44000 69 ILE B CA 1
ATOM 953 C C . ILE A 1 69 ? -0.47300 6.99500 8.04500 1.000 42.35000 69 ILE B C 1
ATOM 954 O O . ILE A 1 69 ? -1.08600 7.88900 8.51300 1.000 48.28000 69 ILE B O 1
ATOM 970 N N . ARG A 1 70 ? -1.05400 5.84800 7.70900 1.000 51.52000 70 ARG B N 1
ATOM 971 C CA . ARG A 1 70 ? -2.43100 5.64100 8.12700 1.000 46.77000 70 ARG B CA 1
ATOM 972 C C . ARG A 1 70 ? -2.32400 4.49600 9.09200 1.000 46.86000 70 ARG B C 1
ATOM 973 O O . ARG A 1 70 ? -1.65700 3.50400 8.79800 1.000 52.25000 70 ARG B O 1
ATOM 994 N N . SER A 1 71 ? -3.01100 4.61500 10.21000 1.000 40.42000 71 SER B N 1
ATOM 995 C CA . SER A 1 71 ? -2.97500 3.54100 11.15500 1.000 46.93000 71 SER B CA 1
ATOM 996 C C . SER A 1 71 ? -3.97300 2.52100 10.68600 1.000 53.97000 71 SER B C 1
ATOM 997 O O . SER A 1 71 ? -4.92500 2.84400 10.04100 1.000 56.60000 71 SER B O 1
ATOM 1005 N N . VAL A 1 72 ? -3.74600 1.26600 10.98000 1.000 52.79000 72 VAL B N 1
ATOM 1006 C CA . VAL A 1 72 ? -4.62800 0.18500 10.56000 1.000 45.30000 72 VAL B CA 1
ATOM 1007 C C . VAL A 1 72 ? -5.35200 -0.34400 11.79400 1.000 50.01000 72 VAL B C 1
ATOM 1008 O O . VAL A 1 72 ? -6.55900 -0.13500 11.94700 1.000 55.25000 72 VAL B O 1
ATOM 1021 N N . ASP A 1 73 ? -4.58500 -0.93700 12.69900 1.000 46.00000 73 ASP B N 1
ATOM 1022 C CA . ASP A 1 73 ? -5.10300 -1.38100 13.94200 1.000 45.92000 73 ASP B CA 1
ATOM 1023 C C . ASP A 1 73 ? -4.91500 -0.11000 14.75400 1.000 49.64000 73 ASP B C 1
ATOM 1024 O O . ASP A 1 73 ? -3.82600 0.15800 15.26200 1.000 53.39000 73 ASP B O 1
ATOM 1033 N N . THR A 1 74 ? -5.97400 0.68900 14.87700 1.000 48.27000 74 THR B N 1
ATOM 1034 C CA . THR A 1 74 ? -5.91500 1.91000 15.66700 1.000 37.95000 74 THR B CA 1
ATOM 1035 C C . THR A 1 74 ? -6.00500 1.58800 17.16200 1.000 40.74000 74 THR B C 1
ATOM 1036 O O . THR A 1 74 ? -5.61700 2.40200 18.00000 1.000 52.63000 74 THR B O 1
ATOM 1047 N N . ASN A 1 75 ? -6.51800 0.40200 17.49200 1.000 40.13000 75 ASN B N 1
ATOM 1048 C CA . ASN A 1 75 ? -6.65100 -0.02400 18.88100 1.000 41.04000 75 ASN B CA 1
ATOM 1049 C C . ASN A 1 75 ? -5.32500 -0.46800 19.49600 1.000 44.64000 75 ASN B C 1
ATOM 1050 O O . ASN A 1 75 ? -5.20800 -0.56100 20.71500 1.000 53.44000 75 ASN B O 1
ATOM 1061 N N . ASN A 1 76 ? -4.33500 -0.76200 18.65800 1.000 44.44000 76 ASN B N 1
ATOM 1062 C CA . ASN A 1 76 ? -3.02700 -1.17400 19.15000 1.000 38.17000 76 ASN B CA 1
ATOM 1063 C C . ASN A 1 76 ? -2.48000 -0.06800 20.07200 1.000 44.15000 76 ASN B C 1
ATOM 1064 O O . ASN A 1 76 ? -2.18200 1.02900 19.60000 1.000 52.71000 76 ASN B O 1
ATOM 1075 N N . ASP A 1 77 ? -2.34700 -0.34000 21.37200 1.000 44.64000 77 ASP B N 1
ATOM 1076 C CA . ASP A 1 77 ? -1.90300 0.64300 22.28400 1.000 40.40000 77 ASP B CA 1
ATOM 1077 C C . ASP A 1 77 ? -0.45800 0.94000 22.14600 1.000 47.73000 77 ASP B C 1
ATOM 1078 O O . ASP A 1 77 ? -0.09500 2.03000 22.28000 1.000 47.84000 77 ASP B O 1
ATOM 1087 N N . GLU A 1 78 ? 0.37400 -0.02500 21.88500 1.000 39.86000 78 GLU B N 1
ATOM 1088 C CA . GLU A 1 78 ? 1.76200 0.25300 21.71500 1.000 40.41000 78 GLU B CA 1
ATOM 1089 C C . GLU A 1 78 ? 1.98400 1.15300 20.51600 1.000 44.54000 78 GLU B C 1
ATOM 1090 O O . GLU A 1 78 ? 2.69900 2.07500 20.58900 1.000 47.85000 78 GLU B O 1
ATOM 1102 N N . ALA A 1 79 ? 1.33100 0.89900 19.41800 1.000 40.47000 79 ALA B N 1
ATOM 1103 C CA . ALA A 1 79 ? 1.50200 1.73100 18.26700 1.000 42.54000 79 ALA B CA 1
ATOM 1104 C C . ALA A 1 79 ? 0.98300 3.16000 18.43100 1.000 50.13000 79 ALA B C 1
ATOM 1105 O O . ALA A 1 79 ? 1.55600 4.07400 17.88600 1.000 38.12000 79 ALA B O 1
ATOM 1112 N N . GLN A 1 80 ? -0.07200 3.33600 19.20500 1.000 30.61000 80 GLN B N 1
ATOM 1113 C CA . GLN A 1 80 ? -0.65700 4.62600 19.41300 1.000 29.27000 80 GLN B CA 1
ATOM 1114 C C . GLN A 1 80 ? 0.18000 5.49900 20.30800 1.000 31.54000 80 GLN B C 1
ATOM 1115 O O . GLN A 1 80 ? 0.16000 6.67900 20.19800 1.000 43.08000 80 GLN B O 1
ATOM 1129 N N . LEU A 1 81 ? 0.90300 4.89200 21.19700 1.000 26.25000 81 LEU B N 1
ATOM 1130 C CA . LEU A 1 81 ? 1.81700 5.60200 22.07500 1.000 31.84000 81 LEU B CA 1
ATOM 1131 C C . LEU A 1 81 ? 3.04900 6.11400 21.29700 1.000 31.37000 81 LEU B C 1
ATOM 1132 O O . LEU A 1 81 ? 3.58100 7.20400 21.59100 1.000 31.79000 81 LEU B O 1
ATOM 1148 N N . ILE A 1 82 ? 3.50100 5.31500 20.32200 1.000 29.49000 82 ILE B N 1
ATOM 1149 C CA . ILE A 1 82 ? 4.62900 5.69000 19.46800 1.000 36.61000 82 ILE B CA 1
ATOM 1150 C C . ILE A 1 82 ? 4.22800 6.86700 18.58200 1.000 34.53000 82 ILE B C 1
ATOM 1151 O O . ILE A 1 82 ? 5.00000 7.79600 18.40600 1.000 34.21000 82 ILE B O 1
ATOM 1167 N N . LEU A 1 83 ? 2.99900 6.83700 18.06000 1.000 35.90000 83 LEU B N 1
ATOM 1168 C CA . LEU A 1 83 ? 2.47200 7.96400 17.27600 1.000 34.28000 83 LEU B CA 1
ATOM 1169 C C . LEU A 1 83 ? 2.32900 9.24200 18.11200 1.000 33.40000 83 LEU B C 1
ATOM 1170 O O . LEU A 1 83 ? 2.62500 10.33000 17.62100 1.000 32.33000 83 LEU B O 1
ATOM 1186 N N . GLN A 1 84 ? 1.90400 9.09600 19.36600 1.000 25.80000 84 GLN B N 1
ATOM 1187 C CA . GLN A 1 84 ? 1.76200 10.23500 20.26900 1.000 23.16000 84 GLN B CA 1
ATOM 1188 C C . GLN A 1 84 ? 3.14500 10.83100 20.50300 1.000 25.71000 84 GLN B C 1
ATOM 1189 O O . GLN A 1 84 ? 3.34200 12.04200 20.39400 1.000 32.83000 84 GLN B O 1
ATOM 1203 N N . THR A 1 85 ? 4.09400 9.96000 20.83500 1.000 34.80000 85 THR B N 1
ATOM 1204 C CA . THR A 1 85 ? 5.48000 10.33600 21.03700 1.000 30.03000 85 THR B CA 1
ATOM 1205 C C . THR A 1 85 ? 5.97900 11.15200 19.84100 1.000 32.79000 85 THR B C 1
ATOM 1206 O O . THR A 1 85 ? 6.49200 12.26500 20.00900 1.000 40.80000 85 THR B O 1
ATOM 1217 N N . MET A 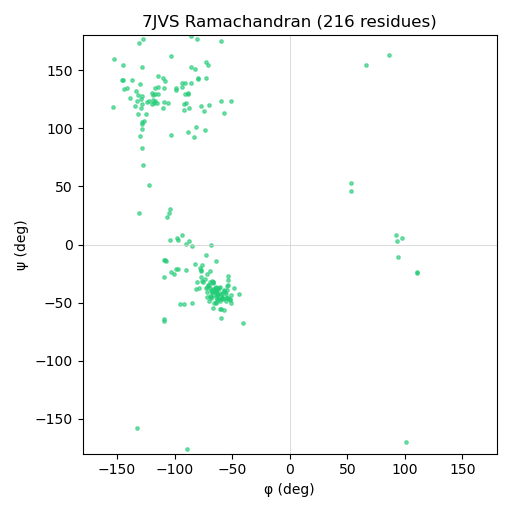1 86 ? 5.76500 10.62800 18.63000 1.000 35.29000 86 MET B N 1
ATOM 1218 C CA . MET A 1 86 ? 6.13400 11.32300 17.41000 1.000 32.62000 86 MET B CA 1
ATOM 1219 C C . MET A 1 86 ? 5.57300 12.74800 17.40500 1.000 34.79000 86 MET B C 1
ATOM 1220 O O . MET A 1 86 ? 6.29900 13.70400 17.12300 1.000 33.14000 86 MET B O 1
ATOM 1234 N N . LEU A 1 87 ? 4.28300 12.88700 17.73700 1.000 32.01000 87 LEU B N 1
ATOM 1235 C CA . LEU A 1 87 ? 3.62600 14.19500 17.68300 1.000 31.10000 87 LEU B CA 1
ATOM 1236 C C . LEU A 1 87 ? 4.26500 15.17500 18.64700 1.000 32.11000 87 LEU B C 1
ATOM 1237 O O . LEU A 1 87 ? 4.51500 16.32200 18.27500 1.000 32.29000 87 LEU B O 1
ATOM 1253 N N . VAL A 1 88 ? 4.54800 14.70200 19.87000 1.000 32.86000 88 VAL B N 1
ATOM 1254 C CA . VAL A 1 88 ? 5.16300 15.51800 20.90200 1.000 30.72000 88 VAL B CA 1
ATOM 1255 C C . VAL A 1 88 ? 6.57100 15.96200 20.48900 1.000 30.37000 88 VAL B C 1
ATOM 1256 O O . VAL A 1 88 ? 6.94200 17.10100 20.72800 1.000 36.61000 88 VAL B O 1
ATOM 1269 N N . SER A 1 89 ? 7.32800 15.06000 19.85500 1.000 27.46000 89 SER B N 1
ATOM 1270 C CA A SER A 1 89 ? 8.65700 15.37000 19.34400 0.440 38.08000 89 SER B CA 1
ATOM 1271 C CA B SER A 1 89 ? 8.65500 15.37500 19.34100 0.560 38.02000 89 SER B CA 1
ATOM 1272 C C . SER A 1 89 ? 8.56900 16.45500 18.26600 1.000 39.14000 89 SER B C 1
ATOM 1273 O O . SER A 1 89 ? 9.34800 17.41800 18.28200 1.000 37.54000 89 SER B O 1
ATOM 1288 N N . LEU A 1 90 ? 7.61100 16.30500 17.34400 1.000 31.34000 90 LEU B N 1
ATOM 1289 C CA . LEU A 1 90 ? 7.47600 17.28800 16.27000 1.000 36.22000 90 LEU B CA 1
ATOM 1290 C C . LEU A 1 90 ? 6.97900 18.63300 16.79900 1.000 45.07000 90 LEU B C 1
ATOM 1291 O O . LEU A 1 90 ? 7.39100 19.68600 16.30200 1.000 45.57000 90 LEU B O 1
ATOM 1307 N N . GLN A 1 91 ? 6.15400 18.61400 17.85200 1.000 39.96000 91 GLN B N 1
ATOM 1308 C CA . GLN A 1 91 ? 5.73000 19.82800 18.53700 1.000 46.63000 91 GLN B CA 1
ATOM 1309 C C . GLN A 1 91 ? 6.91200 20.51900 19.17300 1.000 34.78000 91 GLN B C 1
ATOM 1310 O O . GLN A 1 91 ? 6.97000 21.73600 19.20300 1.000 42.41000 91 GLN B O 1
ATOM 1324 N N . THR A 1 92 ? 7.85600 19.73000 19.69500 1.000 33.67000 92 THR B N 1
ATOM 1325 C CA . THR A 1 92 ? 9.05600 20.29200 20.29400 1.000 36.21000 92 THR B CA 1
ATOM 1326 C C . THR A 1 92 ? 9.87000 21.06700 19.25200 1.000 28.50000 92 THR B C 1
ATOM 1327 O O . THR A 1 92 ? 10.43400 22.11300 19.54600 1.000 40.46000 92 THR B O 1
ATOM 1338 N N . ILE A 1 93 ? 9.92700 20.54200 18.02900 1.000 36.52000 93 ILE B N 1
ATOM 1339 C CA . ILE A 1 93 ? 10.59600 21.22600 16.92400 1.000 42.23000 93 ILE B CA 1
ATOM 1340 C C . ILE A 1 93 ? 9.80400 22.48200 16.50900 1.000 33.35000 93 ILE B C 1
ATOM 1341 O O . ILE A 1 93 ? 10.39200 23.53500 16.32400 1.000 36.97000 93 ILE B O 1
ATOM 1357 N N . GLU A 1 94 ? 8.47700 22.37000 16.39700 1.000 34.83000 94 GLU B N 1
ATOM 1358 C CA . GLU A 1 94 ? 7.61900 23.53300 16.09100 1.000 47.89000 94 GLU B CA 1
ATOM 1359 C C . GLU A 1 94 ? 7.83600 24.69000 17.07000 1.000 44.89000 94 GLU B C 1
ATOM 1360 O O . GLU A 1 94 ? 7.95700 25.83100 16.65500 1.000 49.03000 94 GLU B O 1
ATOM 1372 N N . GLU A 1 95 ? 7.88200 24.38700 18.37200 1.000 37.20000 95 GLU B N 1
ATOM 1373 C CA . GLU A 1 95 ? 7.91600 25.53000 19.27600 1.000 39.16000 95 GLU B CA 1
ATOM 1374 C C . GLU A 1 95 ? 9.24600 26.28200 19.19500 1.000 43.22000 95 GLU B C 1
ATOM 1375 O O . GLU A 1 95 ? 9.26000 27.50300 19.26300 1.000 59.32000 95 GLU B O 1
ATOM 1382 N N . GLU A 1 96 ? 10.34600 25.67200 18.74200 1.000 55.36000 96 GLU B N 1
ATOM 1383 C CA . GLU A 1 96 ? 11.59000 26.42600 18.54100 1.000 43.07000 96 GLU B CA 1
ATOM 1384 C C . GLU A 1 96 ? 11.83200 26.89700 17.08200 1.000 54.55000 96 GLU B C 1
ATOM 1385 O O . GLU A 1 96 ? 12.55800 27.85700 16.85700 1.000 54.70000 96 GLU B O 1
ATOM 1397 N N . TYR A 1 97 ? 11.21000 26.27400 16.10800 1.000 46.24000 97 TYR B N 1
ATOM 1398 C CA . TYR A 1 97 ? 11.37600 26.67200 14.73700 1.000 47.06000 97 TYR B CA 1
ATOM 1399 C C . TYR A 1 97 ? 10.02100 26.88700 14.15300 1.000 48.82000 97 TYR B C 1
ATOM 1400 O O . TYR A 1 97 ? 9.60400 26.19800 13.26400 1.000 49.81000 97 TYR B O 1
ATOM 1418 N N . ASN A 1 98 ? 9.37900 27.92600 14.64200 1.000 48.71000 98 ASN B N 1
ATOM 1419 C CA . ASN A 1 98 ? 8.04900 28.38800 14.31900 1.000 52.40000 98 ASN B CA 1
ATOM 1420 C C . ASN A 1 98 ? 7.64700 28.52300 12.90400 1.000 49.55000 98 ASN B C 1
ATOM 1421 O O . ASN A 1 98 ? 6.50200 28.41200 12.59300 1.000 49.73000 98 ASN B O 1
ATOM 1425 N N . GLU A 1 99 ? 8.57800 28.94700 12.10500 1.000 42.55000 99 GLU B N 1
ATOM 1426 C CA . GLU A 1 99 ? 8.17400 29.18600 10.76800 1.000 46.83000 99 GLU B CA 1
ATOM 1427 C C . GLU A 1 99 ? 8.59100 28.14500 9.80600 1.000 62.39000 99 GLU B C 1
ATOM 1428 O O . GLU A 1 99 ? 8.28100 28.26500 8.65800 1.000 61.69000 99 GLU B O 1
ATOM 1432 N N . ASN A 1 100 ? 9.21400 27.06900 10.28200 1.000 49.03000 100 ASN B N 1
ATOM 1433 C CA . ASN A 1 100 ? 9.62000 25.97200 9.40800 1.000 39.97000 100 ASN B CA 1
ATOM 1434 C C . ASN A 1 100 ? 8.67600 24.75500 9.43800 1.000 51.65000 100 ASN B C 1
ATOM 1435 O O . ASN A 1 100 ? 8.61500 23.99900 8.46800 1.000 47.76000 100 ASN B O 1
ATOM 1446 N N . ILE A 1 101 ? 7.94600 24.56300 10.53800 1.000 36.71000 101 ILE B N 1
ATOM 1447 C CA . ILE A 1 101 ? 7.04700 23.42800 10.67000 1.000 44.19000 101 ILE B CA 1
ATOM 1448 C C . ILE A 1 101 ? 5.80200 23.81200 11.45900 1.000 50.99000 101 ILE B C 1
ATOM 1449 O O . ILE A 1 101 ? 5.89400 24.59700 12.39000 1.000 48.16000 101 ILE B O 1
ATOM 1465 N N . ARG A 1 102 ? 4.64500 23.28500 11.03900 1.000 49.04000 102 ARG B N 1
ATOM 1466 C CA . ARG A 1 102 ? 3.27200 23.58300 11.47400 1.000 53.16000 102 ARG B CA 1
ATOM 1467 C C . ARG A 1 102 ? 2.50300 22.28900 11.74200 1.000 50.09000 102 ARG B C 1
ATOM 1468 O O . ARG A 1 102 ? 2.51400 21.37600 10.91000 1.000 43.28000 102 ARG B O 1
ATOM 1472 N N . LEU A 1 103 ? 1.93500 22.03300 12.92500 1.000 43.32000 103 LEU B N 1
ATOM 1473 C CA . LEU A 1 103 ? 1.01900 20.91400 13.15200 1.000 53.05000 103 LEU B CA 1
ATOM 1474 C C . LEU A 1 103 ? -0.45200 21.39100 13.10400 1.000 50.27000 103 LEU B C 1
ATOM 1475 O O . LEU A 1 103 ? -0.80100 22.36800 13.76200 1.000 61.79000 103 LEU B O 1
ATOM 1491 N N . ASN A 1 104 ? -1.32000 20.63600 12.40300 1.000 55.53000 104 ASN B N 1
ATOM 1492 C CA . ASN A 1 104 ? -2.74200 20.94200 12.28100 1.000 56.24000 104 ASN B CA 1
ATOM 1493 C C . ASN A 1 104 ? -3.60300 19.68300 12.57600 1.000 54.45000 104 ASN B C 1
ATOM 1494 O O . ASN A 1 104 ? -3.57300 18.72600 11.80200 1.000 58.18000 104 ASN B O 1
ATOM 1505 N N . TYR A 1 105 ? -4.36000 19.68300 13.67600 1.000 56.78000 105 TYR B N 1
ATOM 1506 C CA . TYR A 1 105 ? -5.22400 18.57700 14.05300 1.000 51.76000 105 TYR B CA 1
ATOM 1507 C C . TYR A 1 105 ? -6.58100 18.72000 13.36800 1.000 66.36000 105 TYR B C 1
ATOM 1508 O O . TYR A 1 105 ? -7.13400 19.81800 13.29300 1.000 61.67000 105 TYR B O 1
ATOM 1526 N N . LYS A 1 106 ? -7.10800 17.58500 12.90000 1.000 68.05000 106 LYS B N 1
ATOM 1527 C CA . LYS A 1 106 ? -8.39100 17.52800 12.20500 1.000 72.00000 106 LYS B CA 1
ATOM 1528 C C . LYS A 1 106 ? -9.40700 16.71700 13.02600 1.000 84.45000 106 LYS B C 1
ATOM 1529 O O . LYS A 1 106 ? -9.07700 16.07300 14.04100 1.000 75.81000 106 LYS B O 1
ATOM 1534 N N . LYS B 2 2 ? 16.34100 3.46500 2.31900 1.000 87.75000 1 LYS C N 1
ATOM 1535 C CA . LYS B 2 2 ? 17.23400 3.90000 3.37900 1.000 76.29000 1 LYS C CA 1
ATOM 1536 C C . LYS B 2 2 ? 16.69100 5.19400 3.99900 1.000 72.19000 1 LYS C C 1
ATOM 1537 O O . LYS B 2 2 ? 15.62000 5.63600 3.62500 1.000 70.50000 1 LYS C O 1
ATOM 1540 N N . LEU B 2 3 ? 17.40100 5.75200 4.98000 1.000 70.99000 2 L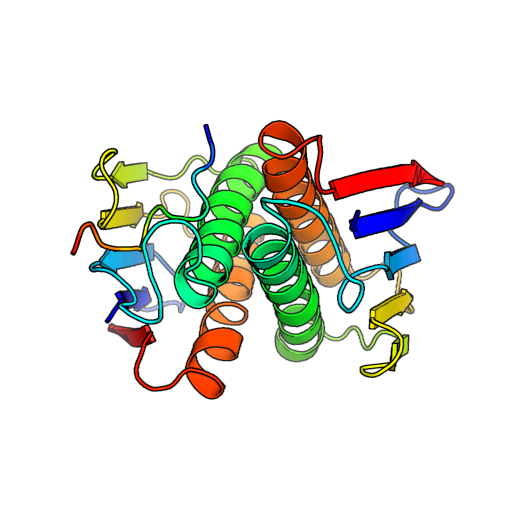EU C N 1
ATOM 1541 C CA . LEU B 2 3 ? 16.99000 6.98600 5.65300 1.000 64.42000 2 LEU C CA 1
ATOM 1542 C C . LEU B 2 3 ? 17.60700 8.23700 5.03200 1.000 54.89000 2 LEU C C 1
ATOM 1543 O O . LEU B 2 3 ? 18.76800 8.23600 4.71200 1.000 54.86000 2 LEU C O 1
ATOM 1559 N N . ASN B 2 4 ? 16.84500 9.30700 4.89400 1.000 42.59000 3 ASN C N 1
ATOM 1560 C CA . ASN B 2 4 ? 17.35400 10.53000 4.31300 1.000 47.58000 3 ASN C CA 1
ATOM 1561 C C . ASN B 2 4 ? 17.03700 11.68900 5.26000 1.000 42.05000 3 ASN C C 1
ATOM 1562 O O . ASN B 2 4 ? 15.89800 12.11900 5.34900 1.000 38.07000 3 ASN C O 1
ATOM 1573 N N . LEU B 2 5 ? 18.02700 12.16800 5.99900 1.000 35.40000 4 LEU C N 1
ATOM 1574 C CA . LEU B 2 5 ? 17.83300 13.26900 6.90800 1.000 34.23000 4 LEU C CA 1
ATOM 1575 C C . LEU B 2 5 ? 17.45500 14.57800 6.23900 1.000 31.64000 4 LEU C C 1
ATOM 1576 O O . LEU B 2 5 ? 16.98000 15.46300 6.83600 1.000 32.93000 4 LEU C O 1
ATOM 1592 N N . GLN B 2 6 ? 17.61900 14.65000 4.93400 1.000 38.41000 5 GLN C N 1
ATOM 1593 C CA . GLN B 2 6 ? 17.24500 15.75600 4.14200 1.000 33.47000 5 GLN C CA 1
ATOM 1594 C C . GLN B 2 6 ? 15.99100 15.48400 3.29300 1.000 30.55000 5 GLN C C 1
ATOM 1595 O O . GLN B 2 6 ? 15.77200 16.09900 2.33200 1.000 33.57000 5 GLN C O 1
ATOM 1609 N N . PHE B 2 7 ? 15.17400 14.54300 3.71200 1.000 40.63000 6 PHE C N 1
ATOM 1610 C CA . PHE B 2 7 ? 13.92700 14.18400 3.06800 1.000 39.34000 6 PHE C CA 1
ATOM 1611 C C . PHE B 2 7 ? 13.01700 15.38900 2.90500 1.000 41.50000 6 PHE C C 1
ATOM 1612 O O . PHE B 2 7 ? 12.38100 15.52600 1.86200 1.000 37.87000 6 PHE C O 1
ATOM 1629 N N . PHE B 2 8 ? 12.98400 16.26300 3.92100 1.000 41.15000 7 PHE C N 1
ATOM 1630 C CA . PHE B 2 8 ? 12.15100 17.47500 3.91300 1.000 34.14000 7 PHE C CA 1
ATOM 1631 C C . PHE B 2 8 ? 12.93700 18.77700 3.64700 1.000 46.76000 7 PHE C C 1
ATOM 1632 O O . PHE B 2 8 ? 12.49700 19.86900 4.03200 1.000 38.63000 7 PHE C O 1
ATOM 1649 N N . ALA B 2 9 ? 14.01400 18.70700 2.88600 1.000 43.13000 8 ALA C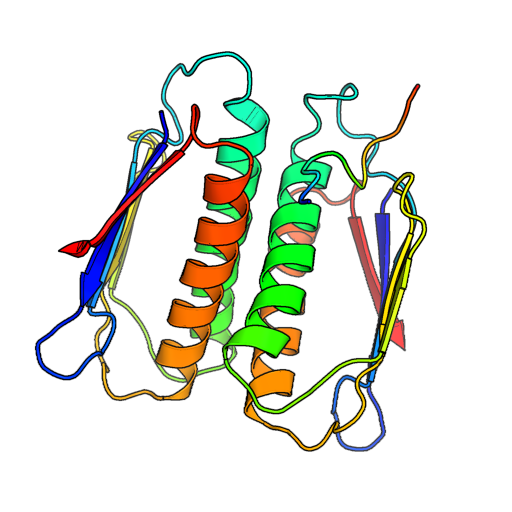 N 1
ATOM 1650 C CA . ALA B 2 9 ? 14.71100 19.90000 2.43800 1.000 52.48000 8 ALA C CA 1
ATOM 1651 C C . ALA B 2 9 ? 14.61300 20.05500 0.92200 1.000 48.90000 8 ALA C C 1
ATOM 1652 O O . ALA B 2 9 ? 14.62900 19.06800 0.18900 1.000 47.14000 8 ALA C O 1
ATOM 1659 N N . SER B 2 10 ? 14.53200 21.28500 0.42800 1.000 51.62000 9 SER C N 1
ATOM 1660 C CA . SER B 2 10 ? 14.36600 21.55000 -0.99500 1.000 59.99000 9 SER C CA 1
ATOM 1661 C C . SER B 2 10 ? 15.62800 21.47100 -1.81200 1.000 60.45000 9 SER C C 1
ATOM 1662 O O . SER B 2 10 ? 16.67500 21.27100 -1.27300 1.000 65.27000 9 SER C O 1
ATOM 1670 N N . LYS B 2 11 ? 15.51300 21.63700 -3.12700 1.000 73.43000 10 LYS C N 1
ATOM 1671 C CA . LYS B 2 11 ? 16.67700 21.69800 -3.99200 1.000 73.80000 10 LYS C CA 1
ATOM 1672 C C . LYS B 2 11 ? 17.18500 23.12000 -3.99500 1.000 72.41000 10 LYS C C 1
ATOM 1673 O O . LYS B 2 11 ? 18.35700 23.33400 -3.75200 1.000 67.16000 10 LYS C O 1
ATOM 1677 N N . LYS B 2 12 ? 16.31000 24.09200 -4.22900 1.000 63.57000 11 LYS C N 1
ATOM 1678 C CA . LYS B 2 12 ? 16.72500 25.49700 -4.24500 1.000 69.40000 11 LYS C CA 1
ATOM 1679 C C . LYS B 2 12 ? 16.02100 26.42600 -3.25500 1.000 86.97000 11 LYS C C 1
ATOM 1680 O O . LYS B 2 12 ? 16.67300 27.21000 -2.57300 1.000 94.19000 11 LYS C O 1
ATOM 1684 N N . MET C 1 1 ? 32.17400 13.35700 16.08100 1.000 71.92000 1 MET D N 1
ATOM 1685 C CA . MET C 1 1 ? 31.43800 12.08100 16.32500 1.000 53.46000 1 MET D CA 1
ATOM 1686 C C . MET C 1 1 ? 30.51400 12.24300 17.52500 1.000 43.83000 1 MET D C 1
ATOM 1687 O O . MET C 1 1 ? 30.92600 12.71700 18.58700 1.000 53.82000 1 MET D O 1
ATOM 1703 N N . ILE C 1 2 ? 29.25000 11.85000 17.33900 1.000 50.74000 2 ILE D N 1
ATOM 1704 C CA . ILE C 1 2 ? 28.28500 11.73200 18.41900 1.000 38.10000 2 ILE D CA 1
ATOM 1705 C C . ILE C 1 2 ? 28.38100 10.30600 18.91400 1.000 35.73000 2 ILE D C 1
ATOM 1706 O O . ILE C 1 2 ? 28.34500 9.38700 18.10300 1.000 38.94000 2 ILE D O 1
ATOM 1722 N N . THR C 1 3 ? 28.52500 10.11800 20.23000 1.000 37.58000 3 THR D N 1
ATOM 1723 C CA . THR C 1 3 ? 28.48200 8.81500 20.88400 1.000 32.89000 3 THR D CA 1
ATOM 1724 C C . THR C 1 3 ? 27.18600 8.70700 21.67500 1.000 34.59000 3 THR D C 1
ATOM 1725 O O . THR C 1 3 ? 26.72200 9.71100 22.25500 1.000 32.91000 3 THR D O 1
ATOM 1736 N N . VAL C 1 4 ? 26.56700 7.51900 21.65900 1.000 36.88000 4 VAL D N 1
ATOM 1737 C CA . VAL C 1 4 ? 25.41100 7.21500 22.47300 1.000 35.43000 4 VAL D CA 1
ATOM 1738 C C . VAL C 1 4 ? 25.63900 5.94600 23.28600 1.000 27.32000 4 VAL D C 1
ATOM 1739 O O . VAL C 1 4 ? 25.59900 4.84900 22.74700 1.000 35.69000 4 VAL D O 1
ATOM 1752 N N . ASP C 1 5 ? 25.86800 6.11500 24.59200 1.000 32.38000 5 ASP D N 1
ATOM 1753 C CA . ASP C 1 5 ? 26.01400 5.01000 25.54400 1.000 33.14000 5 ASP D CA 1
ATOM 1754 C C . ASP C 1 5 ? 24.65000 4.62500 26.13300 1.000 36.79000 5 ASP D C 1
ATOM 1755 O O . ASP C 1 5 ? 23.97400 5.45100 26.72800 1.000 38.52000 5 ASP D O 1
ATOM 1764 N N . ILE C 1 6 ? 24.25900 3.35800 25.96200 1.000 39.77000 6 ILE D N 1
ATOM 1765 C CA . ILE C 1 6 ? 22.97300 2.84200 26.43000 1.000 38.72000 6 ILE D CA 1
ATOM 1766 C C . ILE C 1 6 ? 23.20300 1.73500 27.44400 1.000 39.10000 6 ILE D C 1
ATOM 1767 O O . ILE C 1 6 ? 23.90600 0.78300 27.14300 1.000 52.08000 6 ILE D O 1
ATOM 1783 N N . THR C 1 7 ? 22.62800 1.86700 28.64600 1.000 46.07000 7 THR D N 1
ATOM 1784 C CA . THR C 1 7 ? 22.75700 0.85200 29.69800 1.000 36.07000 7 THR D CA 1
ATOM 1785 C C . THR C 1 7 ? 21.43700 0.13400 29.91400 1.000 41.65000 7 THR D C 1
ATOM 1786 O O . THR C 1 7 ? 20.41700 0.74300 30.24400 1.000 42.53000 7 THR D O 1
ATOM 1797 N N . VAL C 1 8 ? 21.50200 -1.18000 29.75800 1.000 60.95000 8 VAL D N 1
ATOM 1798 C CA . VAL C 1 8 ? 20.40400 -2.09800 30.01900 1.000 56.27000 8 VAL D CA 1
ATOM 1799 C C . VAL C 1 8 ? 20.74300 -2.90300 31.27500 1.000 49.06000 8 VAL D C 1
ATOM 1800 O O . VAL C 1 8 ? 21.84700 -3.44900 31.39900 1.000 54.49000 8 VAL D O 1
ATOM 1813 N N . ASN C 1 9 ? 19.78500 -3.06200 32.19200 1.000 63.07000 9 ASN D N 1
ATOM 1814 C CA . ASN C 1 9 ? 20.01900 -3.83200 33.40500 1.000 53.49000 9 ASN D CA 1
ATOM 1815 C C . ASN C 1 9 ? 19.76900 -5.32400 33.14700 1.000 59.59000 9 ASN D C 1
ATOM 1816 O O . ASN C 1 9 ? 19.39000 -5.71400 32.04100 1.000 62.61000 9 ASN D O 1
ATOM 1827 N N . ASP C 1 10 ? 19.95200 -6.16500 34.16500 1.000 63.41000 10 ASP D N 1
ATOM 1828 C CA . ASP C 1 10 ? 19.74600 -7.61200 34.03200 1.000 62.17000 10 ASP D CA 1
ATOM 1829 C C . ASP C 1 10 ? 18.38100 -8.05000 33.47100 1.000 75.82000 10 ASP D C 1
ATOM 1830 O O . ASP C 1 10 ? 18.30400 -9.04300 32.74800 1.000 76.70000 10 ASP D O 1
ATOM 1839 N N . GLU C 1 11 ? 17.31300 -7.32400 33.79900 1.000 54.76000 11 GLU D N 1
ATOM 1840 C CA . GLU C 1 11 ? 15.97400 -7.66600 33.32900 1.000 63.87000 11 GLU D CA 1
ATOM 1841 C C . GLU C 1 11 ? 15.57700 -7.08300 31.96300 1.000 62.19000 11 GLU D C 1
ATOM 1842 O O . GLU C 1 11 ? 14.44300 -7.27900 31.52800 1.000 49.68000 11 GLU D O 1
ATOM 1854 N N . GLY C 1 12 ? 16.47800 -6.37500 31.28100 1.000 58.84000 12 GLY D N 1
ATOM 1855 C CA . GLY C 1 12 ? 16.13400 -5.81500 29.97900 1.000 61.48000 12 GLY D CA 1
ATOM 1856 C C . GLY C 1 12 ? 15.59900 -4.39500 29.94400 1.000 57.33000 12 GLY D C 1
ATOM 1857 O O . GLY C 1 12 ? 15.25600 -3.87600 28.91400 1.000 41.11000 12 GLY D O 1
ATOM 1861 N N . LYS C 1 13 ? 15.54800 -3.76900 31.09800 1.000 55.26000 13 LYS D N 1
ATOM 1862 C CA . LYS C 1 13 ? 15.01800 -2.43200 31.20500 1.000 48.55000 13 LYS D CA 1
ATOM 1863 C C . LYS C 1 13 ? 16.11400 -1.37700 30.98000 1.000 54.69000 13 LYS D C 1
ATOM 1864 O O . LYS C 1 13 ? 17.18300 -1.45200 31.58500 1.000 52.40000 13 LYS D O 1
ATOM 1883 N N . VAL C 1 14 ? 15.84700 -0.40400 30.11300 1.000 45.74000 14 VAL D N 1
ATOM 1884 C CA . VAL C 1 14 ? 16.77300 0.69400 29.84700 1.000 43.31000 14 VAL D CA 1
ATOM 1885 C C . VAL C 1 14 ? 16.85800 1.62300 31.06400 1.000 40.77000 14 VAL D C 1
ATOM 1886 O O . VAL C 1 14 ? 15.84500 2.18600 31.50100 1.000 35.53000 14 VAL D O 1
ATOM 1899 N N . THR C 1 15 ? 18.06900 1.76300 31.63500 1.000 42.61000 15 THR D N 1
ATOM 1900 C CA . THR C 1 15 ? 18.54100 2.43600 32.83900 1.000 44.07000 15 THR D CA 1
ATOM 1901 C C . THR C 1 15 ? 18.99500 3.86900 32.58100 1.000 30.60000 15 THR D C 1
ATOM 1902 O O . THR C 1 15 ? 18.82700 4.71300 33.44900 1.000 39.60000 15 THR D O 1
ATOM 1913 N N . ASP C 1 16 ? 19.88300 3.91900 31.53700 1.000 37.16000 16 ASP D N 1
ATOM 1914 C CA . ASP C 1 16 ? 20.64100 5.12800 31.18000 1.000 40.41000 16 ASP D CA 1
ATOM 1915 C C . ASP C 1 16 ? 20.81800 5.27100 29.66800 1.000 32.10000 16 ASP D C 1
ATOM 1916 O O . ASP C 1 16 ? 21.15000 4.30500 28.97900 1.000 38.01000 16 ASP D O 1
ATOM 1925 N N . VAL C 1 17 ? 20.57800 6.48500 29.15700 1.000 36.50000 17 VAL D N 1
ATOM 1926 C CA . VAL C 1 17 ? 21.01300 6.89700 27.82600 1.000 32.03000 17 VAL D CA 1
ATOM 1927 C C . VAL C 1 17 ? 21.87400 8.17100 27.95100 1.000 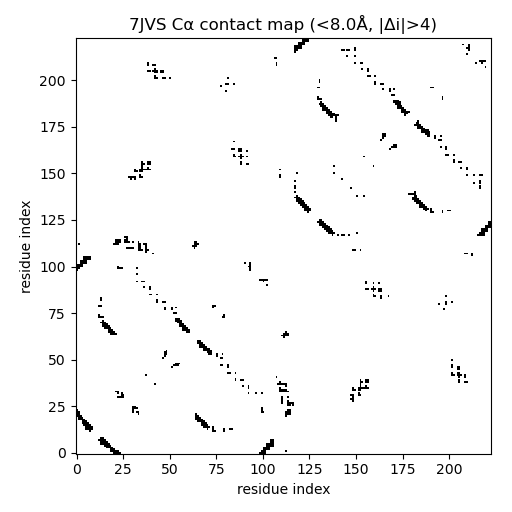32.42000 17 VAL D C 1
ATOM 1928 O O . VAL C 1 17 ? 21.43400 9.18200 28.51500 1.000 36.44000 17 VAL D O 1
ATOM 1941 N N . ILE C 1 18 ? 23.10800 8.09300 27.44400 1.000 29.40000 18 ILE D N 1
ATOM 1942 C CA . ILE C 1 18 ? 24.05600 9.19300 27.49700 1.000 33.53000 18 ILE D CA 1
ATOM 1943 C C . ILE C 1 18 ? 24.44400 9.50400 26.06900 1.000 36.99000 18 ILE D C 1
ATOM 1944 O O . ILE C 1 18 ? 24.92300 8.63200 25.35300 1.000 36.87000 18 ILE D O 1
ATOM 1960 N N . MET C 1 19 ? 24.24000 10.76400 25.67300 1.000 34.65000 19 MET D N 1
ATOM 1961 C CA . MET C 1 19 ? 24.71400 11.24400 24.38300 1.000 34.11000 19 MET D CA 1
ATOM 1962 C C . MET C 1 19 ? 25.74100 12.35500 24.57700 1.000 33.93000 19 MET D C 1
ATOM 1963 O O . MET C 1 19 ? 25.51100 13.30200 25.32200 1.000 33.65000 19 MET D O 1
ATOM 1977 N N . ASP C 1 20 ? 26.82600 12.23500 23.80700 1.000 41.19000 20 ASP D N 1
ATOM 1978 C CA . ASP C 1 20 ? 27.86200 13.24200 23.87100 1.000 35.06000 20 ASP D CA 1
ATOM 1979 C C . ASP C 1 20 ? 28.51900 13.50500 22.52500 1.000 43.22000 20 ASP D C 1
ATOM 1980 O O . ASP C 1 20 ? 28.68200 12.60000 21.72200 1.000 37.56000 20 ASP D O 1
ATOM 1987 N N . GLY C 1 21 ? 29.04700 14.72800 22.41900 1.000 48.59000 21 GLY D N 1
ATOM 1988 C CA . GLY C 1 21 ? 29.69300 15.22600 21.21800 1.000 39.78000 21 GLY D CA 1
ATOM 1989 C C . GLY C 1 21 ? 28.76700 16.05900 20.36700 1.000 48.25000 21 GLY D C 1
ATOM 1990 O O . GLY C 1 21 ? 29.14000 16.45300 19.26800 1.000 38.94000 21 GLY D O 1
ATOM 1994 N N . HIS C 1 22 ? 27.55900 16.30400 20.89000 1.000 51.65000 22 HIS D N 1
ATOM 1995 C CA . HIS C 1 22 ? 26.49500 17.09200 20.29200 1.000 61.38000 22 HIS D CA 1
ATOM 1996 C C . HIS C 1 22 ? 26.99100 18.47400 19.86200 1.000 47.68000 22 HIS D C 1
ATOM 1997 O O . HIS C 1 22 ? 26.62900 18.95200 18.80400 1.000 62.27000 22 HIS D O 1
ATOM 2001 N N . ALA C 1 23 ? 27.72000 19.10400 20.79200 1.000 64.75000 23 ALA D N 1
ATOM 2002 C CA . ALA C 1 23 ? 28.21700 20.47600 20.65600 1.000 69.28000 23 ALA D CA 1
ATOM 2003 C C . ALA C 1 23 ? 29.72100 20.55000 20.35300 1.000 55.31000 23 ALA D C 1
ATOM 2004 O O . ALA C 1 23 ? 30.36500 21.55600 20.65100 1.000 71.85000 23 ALA D O 1
ATOM 2011 N N . ASP C 1 24 ? 30.23600 19.51700 19.73500 1.000 53.63000 24 ASP D N 1
ATOM 2012 C CA . ASP C 1 24 ? 31.62200 19.42800 19.35000 1.000 54.87000 24 ASP D CA 1
ATOM 2013 C C . ASP C 1 24 ? 31.76100 19.68000 17.85100 1.000 51.84000 24 ASP D C 1
ATOM 2014 O O . ASP C 1 24 ? 30.82700 19.58100 17.13700 1.000 48.33000 24 ASP D O 1
ATOM 2023 N N . HIS C 1 25 ? 32.96500 19.99500 17.42300 1.000 48.40000 25 HIS D N 1
ATOM 2024 C CA . HIS C 1 25 ? 33.29800 20.28000 16.04800 1.000 54.59000 25 HIS D CA 1
ATOM 2025 C C . HIS C 1 25 ? 32.66700 19.41100 15.00400 1.000 47.47000 25 HIS D C 1
ATOM 2026 O O . HIS C 1 25 ? 31.83400 19.90500 14.29000 1.000 70.27000 25 HIS D O 1
ATOM 2040 N N . GLY C 1 26 ? 33.00400 18.13800 14.93000 1.000 56.43000 26 GLY D N 1
ATOM 2041 C CA . GLY C 1 26 ? 32.50200 17.26400 13.89400 1.000 42.76000 26 GLY D CA 1
ATOM 2042 C C . GLY C 1 26 ? 32.87600 17.46000 12.43000 1.000 50.35000 26 GLY D C 1
ATOM 2043 O O . GLY C 1 26 ? 33.13400 18.50900 11.95500 1.000 49.44000 26 GLY D O 1
ATOM 2047 N N . GLU C 1 27 ? 32.83000 16.40200 11.67400 1.000 46.25000 27 GLU D N 1
ATOM 2048 C CA . GLU C 1 27 ? 33.13200 16.36400 10.28200 1.000 37.82000 27 GLU D CA 1
ATOM 2049 C C . GLU C 1 27 ? 31.89500 16.64100 9.42000 1.000 50.84000 27 GLU D C 1
ATOM 2050 O O . GLU C 1 27 ? 30.91600 17.04900 9.91900 1.000 35.27000 27 GLU D O 1
ATOM 2054 N N . TYR C 1 28 ? 32.02300 16.55100 8.11200 1.000 31.07000 28 TYR D N 1
ATOM 2055 C CA . TYR C 1 28 ? 30.94000 16.65400 7.18900 1.000 44.58000 28 TYR D CA 1
ATOM 2056 C C . TYR C 1 28 ? 29.82600 15.72700 7.58600 1.000 36.64000 28 TYR D C 1
ATOM 2057 O O . TYR C 1 28 ? 30.04600 14.58100 7.78700 1.000 39.49000 28 TYR D O 1
ATOM 2075 N N . GLY C 1 29 ? 28.63800 16.22100 7.78300 1.000 38.61000 29 GLY D N 1
ATOM 2076 C CA . GLY C 1 29 ? 27.56800 15.34700 8.17200 1.000 38.85000 29 GLY D CA 1
ATOM 2077 C C . GLY C 1 29 ? 27.12500 15.57000 9.56900 1.000 45.03000 29 GLY D C 1
ATOM 2078 O O . GLY C 1 29 ? 26.02700 15.32200 9.88800 1.000 35.32000 29 GLY D O 1
ATOM 2082 N N . HIS C 1 30 ? 27.98900 16.11500 10.39700 1.000 29.86000 30 HIS D N 1
ATOM 2083 C CA . HIS C 1 30 ? 27.71000 16.34600 11.78500 1.000 37.51000 30 HIS D CA 1
ATOM 2084 C C . HIS C 1 30 ? 26.54700 17.21000 12.10300 1.000 36.03000 30 HIS D C 1
ATOM 2085 O O . HIS C 1 30 ? 25.82000 16.91100 12.95300 1.000 38.12000 30 HIS D O 1
ATOM 2099 N N . ASP C 1 31 ? 26.41700 18.34300 11.43100 1.000 32.07000 31 ASP D N 1
ATOM 2100 C CA . ASP C 1 31 ? 25.32800 19.26500 11.73500 1.000 31.37000 31 ASP D CA 1
ATOM 2101 C C . ASP C 1 31 ? 23.93900 18.63800 11.64800 1.000 38.39000 31 ASP D C 1
ATOM 2102 O O . ASP C 1 31 ? 23.08600 18.90700 12.49400 1.000 39.51000 31 ASP D O 1
ATOM 2111 N N . ILE C 1 32 ? 23.70200 17.80700 10.63800 1.000 25.57000 32 ILE D N 1
ATOM 2112 C CA . ILE C 1 32 ? 22.41600 17.22300 10.48100 1.000 40.13000 32 ILE D CA 1
ATOM 2113 C C . ILE C 1 32 ? 22.18600 16.02600 11.34600 1.000 41.74000 32 ILE D C 1
ATOM 2114 O O . ILE C 1 32 ? 21.13900 15.88600 11.84500 1.000 33.67000 32 ILE D O 1
ATOM 2130 N N . VAL C 1 33 ? 23.19100 15.20100 11.51500 1.000 27.74000 33 VAL D N 1
ATOM 2131 C CA . VAL C 1 33 ? 23.12900 14.00300 12.32800 1.000 24.41000 33 VAL D CA 1
ATOM 2132 C C . VAL C 1 33 ? 22.94800 14.37500 13.83000 1.000 38.54000 33 VAL D C 1
ATOM 2133 O O . VAL C 1 33 ? 22.13500 13.77800 14.51800 1.000 35.57000 33 VAL D O 1
ATOM 2146 N N . SER C 1 34 ? 23.68600 15.38400 14.29900 1.000 28.46000 34 SER D N 1
ATOM 2147 C CA . SER C 1 34 ? 23.48500 15.97300 15.63200 1.000 39.29000 34 SER D CA 1
ATOM 2148 C C . SER C 1 34 ? 22.05200 16.53900 15.82300 1.000 28.17000 34 SER D C 1
ATOM 2149 O O . SER C 1 34 ? 21.43500 16.35500 16.87400 1.000 24.07000 34 SER D O 1
ATOM 2157 N N . ALA C 1 35 ? 21.54600 17.22500 14.79400 1.000 27.81000 35 ALA D N 1
ATOM 2158 C CA . ALA C 1 35 ? 20.17600 17.74900 14.80400 1.000 32.13000 35 ALA D CA 1
ATOM 2159 C C . ALA C 1 35 ? 19.13000 16.62100 14.87100 1.000 19.43000 35 ALA D C 1
ATOM 2160 O O . ALA C 1 35 ? 18.14700 16.73400 15.58000 1.000 36.21000 35 ALA D O 1
ATOM 2167 N N . GLY C 1 36 ? 19.36400 15.54000 14.11800 1.000 33.33000 36 GLY D N 1
ATOM 2168 C CA . GLY C 1 36 ? 18.54500 14.34000 14.11400 1.000 24.97000 3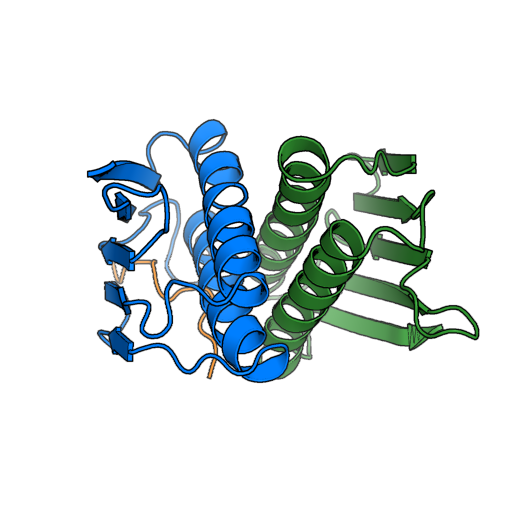6 GLY D CA 1
ATOM 2169 C C . GLY C 1 36 ? 18.48000 13.65800 15.46900 1.000 35.02000 36 GLY D C 1
ATOM 2170 O O . GLY C 1 36 ? 17.39500 13.43200 15.99400 1.000 26.56000 36 GLY D O 1
ATOM 2174 N N . ALA C 1 37 ? 19.64400 13.33700 16.03300 1.000 18.93000 37 ALA D N 1
ATOM 2175 C CA . ALA C 1 37 ? 19.74200 12.63700 17.32800 1.000 25.60000 37 ALA D CA 1
ATOM 2176 C C . ALA C 1 37 ? 19.17700 13.47400 18.45800 1.000 27.64000 37 ALA D C 1
ATOM 2177 O O . ALA C 1 37 ? 18.50800 12.95200 19.33800 1.000 35.52000 37 ALA D O 1
ATOM 2184 N N . SER C 1 38 ? 19.45700 14.78300 18.43200 1.000 23.62000 38 SER D N 1
ATOM 2185 C CA . SER C 1 38 ? 18.99200 15.60200 19.54300 1.000 30.42000 38 SER D CA 1
ATOM 2186 C C . SER C 1 38 ? 17.46400 15.77700 19.46500 1.000 33.03000 38 SER D C 1
ATOM 2187 O O . SER C 1 38 ? 16.76400 15.57500 20.43000 1.000 27.91000 38 SER D O 1
ATOM 2195 N N . ALA C 1 39 ? 16.86900 15.98100 18.28900 1.000 29.25000 39 ALA D N 1
ATOM 2196 C CA . ALA C 1 39 ? 15.41900 16.10000 18.18300 1.000 33.72000 39 ALA D CA 1
ATOM 2197 C C . ALA C 1 39 ? 14.71800 14.81500 18.67100 1.000 30.71000 39 ALA D C 1
ATOM 2198 O O . ALA C 1 39 ? 13.65800 14.87400 19.25500 1.000 25.65000 39 ALA D O 1
ATOM 2205 N N . VAL C 1 40 ? 15.32900 13.65700 18.38700 1.000 32.80000 40 VAL D N 1
ATOM 2206 C CA . VAL C 1 40 ? 14.82600 12.36000 18.81800 1.000 34.00000 40 VAL D CA 1
ATOM 2207 C C . VAL C 1 40 ? 14.94000 12.20200 20.35800 1.000 37.07000 40 VAL D C 1
ATOM 2208 O O . VAL C 1 40 ? 14.00400 11.75800 21.02100 1.000 27.05000 40 VAL D O 1
ATOM 2221 N N . LEU C 1 41 ? 16.09000 12.58700 20.91000 1.000 20.65000 41 LEU D N 1
ATOM 2222 C CA . LEU C 1 41 ? 16.29300 12.47000 22.34900 1.000 31.03000 41 LEU D CA 1
ATOM 2223 C C . LEU C 1 41 ? 15.39800 13.40200 23.15800 1.000 32.43000 41 LEU D C 1
ATOM 2224 O O . LEU C 1 41 ? 14.60500 12.95300 23.98200 1.000 32.37000 41 LEU D O 1
ATOM 2240 N N . PHE C 1 42 ? 15.43400 14.70800 22.88100 1.000 28.92000 42 PHE D N 1
ATOM 2241 C CA . PHE C 1 42 ? 14.66100 15.66800 23.65700 1.000 31.43000 42 PHE D CA 1
ATOM 2242 C C . PHE C 1 42 ? 13.18200 15.47300 23.42100 1.000 26.41000 42 PHE D C 1
ATOM 2243 O O . PHE C 1 42 ? 12.37100 15.64200 24.33600 1.000 29.12000 42 PHE D O 1
ATOM 2260 N N . GLY C 1 43 ? 12.83000 15.03300 22.21300 1.000 25.56000 43 GLY D N 1
ATOM 2261 C CA . GLY C 1 43 ? 11.47700 14.67900 21.85900 1.000 24.75000 43 GLY D CA 1
ATOM 2262 C C . GLY C 1 43 ? 10.95500 13.54300 22.72800 1.000 31.04000 43 GLY D C 1
ATOM 2263 O O . GLY C 1 43 ? 9.85400 13.61800 23.25500 1.000 32.95000 43 GLY D O 1
ATOM 2267 N N . SER C 1 44 ? 11.77300 12.50100 22.88200 1.000 31.38000 44 SER D N 1
ATOM 2268 C CA . SER C 1 44 ? 11.44100 11.32700 23.67500 1.000 31.96000 44 SER D CA 1
ATOM 2269 C C . SER C 1 44 ? 11.22900 11.67700 25.14200 1.000 28.56000 44 SER D C 1
ATOM 2270 O O . SER C 1 44 ? 10.27200 11.24500 25.74300 1.000 32.92000 44 SER D O 1
ATOM 2278 N N . VAL C 1 45 ? 12.13900 12.46700 25.70700 1.000 33.80000 45 VAL D N 1
ATOM 2279 C CA . VAL C 1 45 ? 12.04100 12.89700 27.10600 1.000 38.27000 45 VAL D CA 1
ATOM 2280 C C . VAL C 1 45 ? 10.73900 13.65100 27.34200 1.000 32.02000 45 VAL D C 1
ATOM 2281 O O . VAL C 1 45 ? 10.04600 13.37900 28.30600 1.000 42.20000 45 VAL D O 1
ATOM 2294 N N . ASN C 1 46 ? 10.40500 14.56400 26.43700 1.000 27.03000 46 ASN D N 1
ATOM 2295 C CA . ASN C 1 46 ? 9.17300 15.33000 26.55100 1.000 40.53000 46 ASN D CA 1
ATOM 2296 C C . ASN C 1 46 ? 7.95800 14.40800 26.50900 1.000 33.72000 46 ASN D C 1
ATOM 2297 O O . ASN C 1 46 ? 6.96900 14.63800 27.20500 1.000 37.64000 46 ASN D O 1
ATOM 2308 N N . ALA C 1 47 ? 8.03800 13.36300 25.68900 1.000 33.79000 47 ALA D N 1
ATOM 2309 C CA . ALA C 1 47 ? 6.96400 12.42600 25.56600 1.000 41.14000 47 ALA D CA 1
ATOM 2310 C C . ALA C 1 47 ? 6.85200 11.60200 26.81400 1.000 36.11000 47 ALA D C 1
ATOM 2311 O O . ALA C 1 47 ? 5.80800 11.27400 27.20300 1.000 31.84000 47 ALA D O 1
ATOM 2318 N N . ILE C 1 48 ? 7.98900 11.29700 27.42900 1.000 31.94000 48 ILE D N 1
ATOM 2319 C CA . ILE C 1 48 ? 8.01000 10.50800 28.65300 1.000 38.16000 48 ILE D CA 1
ATOM 2320 C C . ILE C 1 48 ? 7.47500 11.31500 29.83200 1.000 36.79000 48 ILE D C 1
ATOM 2321 O O . ILE C 1 48 ? 6.97400 10.75000 30.80500 1.000 51.22000 48 ILE D O 1
ATOM 2337 N N . ILE C 1 49 ? 7.58400 12.63700 29.74400 1.000 36.73000 49 ILE D N 1
ATOM 2338 C CA . ILE C 1 49 ? 7.11300 13.51500 30.80800 1.000 42.27000 49 ILE D CA 1
ATOM 2339 C C . ILE C 1 49 ? 5.65700 13.93300 30.60800 1.000 47.85000 49 ILE D C 1
ATOM 2340 O O . ILE C 1 49 ? 4.98300 14.32600 31.56000 1.000 52.48000 49 ILE D O 1
ATOM 2356 N N . GLY C 1 50 ? 5.17500 13.84900 29.37100 1.000 41.77000 50 GLY D N 1
ATOM 2357 C CA . GLY C 1 50 ? 3.80800 14.23600 29.06100 1.000 41.16000 50 GLY D CA 1
ATOM 2358 C C . GLY C 1 50 ? 2.80600 13.11000 28.85000 1.000 39.69000 50 GLY D C 1
ATOM 2359 O O . GLY C 1 50 ? 1.60400 13.31900 29.01400 1.000 35.59000 50 GLY D O 1
ATOM 2363 N N . LEU C 1 51 ? 3.28300 11.92300 28.48800 1.000 35.99000 51 LEU D N 1
ATOM 2364 C CA . LEU C 1 51 ? 2.41000 10.81700 28.25400 1.000 33.12000 51 LEU D CA 1
ATOM 2365 C C . LEU C 1 51 ? 2.40700 9.73200 29.29200 1.000 35.29000 51 LEU D C 1
ATOM 2366 O O . LEU C 1 51 ? 1.60800 8.88200 29.22900 1.000 38.81000 51 LEU D O 1
ATOM 2382 N N . THR C 1 52 ? 3.37700 9.70200 30.17800 1.000 32.45000 52 THR D N 1
ATOM 2383 C CA . THR C 1 52 ? 3.47900 8.70900 31.19200 1.000 25.19000 52 THR D CA 1
ATOM 2384 C C . THR C 1 52 ? 3.62600 9.34400 32.53700 1.000 32.45000 52 THR D C 1
ATOM 2385 O O . THR C 1 52 ? 3.69500 10.49700 32.65400 1.000 35.15000 52 THR D O 1
ATOM 2396 N N . SER C 1 53 ? 3.67300 8.57100 33.58600 1.000 38.78000 53 SER D N 1
ATOM 2397 C CA . SER C 1 53 ? 3.88400 9.12100 34.87800 1.000 39.74000 53 SER D CA 1
ATOM 2398 C C . SER C 1 53 ? 5.31300 9.02900 35.32000 1.000 45.11000 53 SER D C 1
ATOM 2399 O O . SER C 1 53 ? 5.60800 9.34700 36.42300 1.000 38.84000 53 SER D O 1
ATOM 2407 N N . GLU C 1 54 ? 6.21100 8.58000 34.47600 1.000 43.29000 54 GLU D N 1
ATOM 2408 C CA . GLU C 1 54 ? 7.57800 8.47600 34.89700 1.000 52.73000 54 GLU D CA 1
ATOM 2409 C C . GLU C 1 54 ? 8.25200 9.83900 34.84200 1.000 44.47000 54 GLU D C 1
ATOM 2410 O O . GLU C 1 54 ? 7.97700 10.63800 34.00600 1.000 46.47000 54 GLU D O 1
ATOM 2422 N N . ARG C 1 55 ? 9.11100 10.08100 35.80000 1.000 38.92000 55 ARG D N 1
ATOM 2423 C CA . ARG C 1 55 ? 9.79100 11.36600 35.93700 1.000 36.75000 55 ARG D CA 1
ATOM 2424 C C . ARG C 1 55 ? 11.27000 11.04400 36.04100 1.000 29.50000 55 ARG D C 1
ATOM 2425 O O . ARG C 1 55 ? 11.84700 10.98900 37.13500 1.000 34.93000 55 ARG D O 1
ATOM 2446 N N . PRO C 1 56 ? 11.93200 10.85000 34.91500 1.000 35.01000 56 PRO D N 1
ATOM 2447 C CA . PRO C 1 56 ? 13.34100 10.52700 35.00200 1.000 38.87000 56 PRO D CA 1
ATOM 2448 C C . PRO C 1 56 ? 14.30900 11.61700 35.43900 1.000 37.63000 56 PRO D C 1
ATOM 2449 O O . PRO C 1 56 ? 14.04900 12.74300 35.34300 1.000 33.33000 56 PRO D O 1
ATOM 2460 N N . ASP C 1 57 ? 15.43900 11.17600 35.99700 1.000 36.25000 57 ASP D N 1
ATOM 2461 C CA . ASP C 1 57 ? 16.47600 12.07900 36.44500 1.000 38.66000 57 ASP D CA 1
ATOM 2462 C C . ASP C 1 57 ? 17.11100 12.54200 35.14700 1.000 52.12000 57 ASP D C 1
ATOM 2463 O O . ASP C 1 57 ? 17.70300 11.73600 34.42900 1.000 49.29000 57 ASP D O 1
ATOM 2472 N N . ILE C 1 58 ? 17.00000 13.82500 34.82900 1.000 53.67000 58 ILE D N 1
ATOM 2473 C CA . ILE C 1 58 ? 17.51900 14.30400 33.58700 1.000 36.30000 58 ILE D CA 1
ATOM 2474 C C . ILE C 1 58 ? 18.60900 15.30700 33.77800 1.000 44.00000 58 ILE D C 1
ATOM 2475 O O . ILE C 1 58 ? 18.45400 16.18300 34.54700 1.000 38.55000 58 ILE D O 1
ATOM 2491 N N . ASN C 1 59 ? 19.77700 15.14800 33.12500 1.000 48.74000 59 ASN D N 1
ATOM 2492 C CA . ASN C 1 59 ? 20.85000 16.13700 33.21900 1.000 33.83000 59 ASN D CA 1
ATOM 2493 C C . ASN C 1 59 ? 21.38600 16.60300 31.83500 1.000 32.61000 59 ASN D C 1
ATOM 2494 O O . ASN C 1 59 ? 22.11300 15.85700 31.17900 1.000 46.72000 59 ASN D O 1
ATOM 2505 N N . TYR C 1 60 ? 21.03600 17.82000 31.39700 1.000 42.14000 60 TYR D N 1
ATOM 2506 C CA . TYR C 1 60 ? 21.51700 18.38200 30.13600 1.000 55.27000 60 TYR D CA 1
ATOM 2507 C C . TYR C 1 60 ? 22.48600 19.52900 30.39800 1.000 48.77000 60 TYR D C 1
ATOM 2508 O O . TYR C 1 60 ? 22.08700 20.55100 30.95500 1.000 43.87000 60 TYR D O 1
ATOM 2526 N N . ASP C 1 61 ? 23.73000 19.33900 29.94800 1.000 50.53000 61 ASP D N 1
ATOM 2527 C CA . ASP C 1 61 ? 24.73700 20.38700 29.96700 1.000 47.64000 61 ASP D CA 1
ATOM 2528 C C . ASP C 1 61 ? 24.85000 20.91500 28.54700 1.000 54.87000 61 ASP D C 1
ATOM 2529 O O . ASP C 1 61 ? 25.62800 20.40400 27.72200 1.000 48.64000 61 ASP D O 1
ATOM 2538 N N . ASP C 1 62 ? 24.09900 21.98600 28.26900 1.000 61.61000 62 ASP D N 1
ATOM 2539 C CA . ASP C 1 62 ? 24.03300 22.62100 26.94200 1.000 61.44000 62 ASP D CA 1
ATOM 2540 C C . ASP C 1 62 ? 25.42200 23.00000 26.39500 1.000 64.73000 62 ASP D C 1
ATOM 2541 O O . ASP C 1 62 ? 25.63200 22.99800 25.17500 1.000 60.92000 62 ASP D O 1
ATOM 2545 N N . GLN C 1 63 ? 26.33800 23.32200 27.32000 1.000 61.12000 63 GLN D N 1
ATOM 2546 C CA . GLN C 1 63 ? 27.68500 23.79600 26.99000 1.000 67.13000 63 GLN D CA 1
ATOM 2547 C C . GLN C 1 63 ? 28.60200 22.64000 26.59800 1.000 68.72000 63 GLN D C 1
ATOM 2548 O O . GLN C 1 63 ? 29.44500 22.76600 25.69000 1.000 62.23000 63 GLN D O 1
ATOM 2552 N N . GLY C 1 64 ? 28.42700 21.51100 27.29700 1.000 71.57000 64 GLY D N 1
ATOM 2553 C CA . GLY C 1 64 ? 29.24400 20.33200 27.10700 1.000 57.40000 64 GLY D CA 1
ATOM 2554 C C . GLY C 1 64 ? 28.80600 19.47500 25.93800 1.000 66.15000 64 GLY D C 1
ATOM 2555 O O . GLY C 1 64 ? 29.56500 18.64200 25.45300 1.000 70.02000 64 GLY D O 1
ATOM 2559 N N . GLY C 1 65 ? 27.57500 19.69900 25.47200 1.000 55.33000 65 GLY D N 1
ATOM 2560 C CA . GLY C 1 65 ? 26.91300 18.77300 24.57400 1.000 58.18000 65 GLY D CA 1
ATOM 2561 C C . GLY C 1 65 ? 26.94800 17.39600 25.20700 1.000 64.99000 65 GLY D C 1
ATOM 2562 O O . GLY C 1 65 ? 27.44300 16.44000 24.59000 1.000 63.39000 65 GLY D O 1
ATOM 2566 N N . HIS C 1 66 ? 26.46600 17.33400 26.45900 1.000 52.08000 66 HIS D N 1
ATOM 2567 C CA . HIS C 1 66 ? 26.35400 16.12700 27.26800 1.000 47.01000 66 HIS D CA 1
ATOM 2568 C C . HIS C 1 66 ? 24.92900 16.02700 27.83500 1.000 38.12000 66 HIS D C 1
ATOM 2569 O O . HIS C 1 66 ? 24.48100 16.88400 28.60100 1.000 34.02000 66 HIS D O 1
ATOM 2583 N N . PHE C 1 67 ? 24.21500 14.97200 27.44100 1.000 42.70000 67 PHE D N 1
ATOM 2584 C CA . PHE C 1 67 ? 22.80600 14.80500 27.79100 1.000 37.94000 67 PHE D CA 1
ATOM 2585 C C . PHE C 1 67 ? 22.59900 13.40300 28.31300 1.000 29.97000 67 PHE D C 1
ATOM 2586 O O . PHE C 1 67 ? 23.05300 12.43400 27.69300 1.000 34.95000 67 PHE D O 1
ATOM 2603 N N . HIS C 1 68 ? 21.96800 13.32000 29.49300 1.000 36.88000 68 HIS D N 1
ATOM 2604 C CA . HIS C 1 68 ? 21.87000 12.09500 30.29100 1.000 41.25000 68 HIS D CA 1
ATOM 2605 C C . HIS C 1 68 ? 20.45400 11.87200 30.80600 1.000 32.83000 68 HIS D C 1
ATOM 2606 O O . HIS C 1 68 ? 19.92300 12.69400 31.55100 1.000 33.08000 68 HIS D O 1
ATOM 2620 N N . ILE C 1 69 ? 19.85300 10.74800 30.39500 1.000 42.45000 69 ILE D N 1
ATOM 2621 C CA . ILE C 1 69 ? 18.57600 10.24100 30.89800 1.000 39.54000 69 ILE D CA 1
ATOM 2622 C C . ILE C 1 69 ? 18.86100 9.04700 31.79500 1.000 37.64000 69 ILE D C 1
ATOM 2623 O O . ILE C 1 69 ? 19.50500 8.08500 31.36200 1.000 30.69000 69 ILE D O 1
ATOM 2639 N N . ARG C 1 70 ? 18.41800 9.13300 33.05200 1.000 43.85000 70 ARG D N 1
ATOM 2640 C CA . ARG C 1 70 ? 18.50500 8.01100 33.99500 1.000 42.08000 70 ARG D CA 1
ATOM 2641 C C . ARG C 1 70 ? 17.08700 7.66800 34.41300 1.000 46.63000 70 ARG D C 1
ATOM 2642 O O . ARG C 1 70 ? 16.37700 8.53400 34.93200 1.000 38.12000 70 ARG D O 1
ATOM 2663 N N . SER C 1 71 ? 16.68200 6.41900 34.15800 1.000 44.34000 71 SER D N 1
ATOM 2664 C CA . SER C 1 71 ? 15.33700 5.94000 34.46400 1.000 43.12000 71 SER D CA 1
ATOM 2665 C C . SER C 1 71 ? 15.18000 5.77000 35.97200 1.000 44.55000 71 SER D C 1
ATOM 2666 O O . SER C 1 71 ? 16.12900 5.39000 36.65300 1.000 44.80000 71 SER D O 1
ATOM 2674 N N . VAL C 1 72 ? 13.98600 6.09400 36.47800 1.000 41.31000 72 VAL D N 1
ATOM 2675 C CA . VAL C 1 72 ? 13.72600 5.93500 37.90300 1.000 46.51000 72 VAL D CA 1
ATOM 2676 C C . VAL C 1 72 ? 12.75300 4.77100 38.11200 1.000 48.18000 72 VAL D C 1
ATOM 2677 O O . VAL C 1 72 ? 13.13900 3.71600 38.61300 1.000 48.66000 72 VAL D O 1
ATOM 2690 N N . ASP C 1 73 ? 11.51500 4.86100 37.62900 1.000 42.48000 73 ASP D N 1
ATOM 2691 C CA . ASP C 1 73 ? 10.61900 3.71600 37.57900 1.000 49.20000 73 ASP D CA 1
ATOM 2692 C C . ASP C 1 73 ? 10.94000 2.90800 36.32000 1.000 48.88000 73 ASP D C 1
ATOM 2693 O O . ASP C 1 73 ? 10.32000 3.09800 35.27200 1.000 42.57000 73 ASP D O 1
ATOM 2702 N N . THR C 1 74 ? 11.81100 1.92400 36.46800 1.000 52.91000 74 THR D N 1
ATOM 2703 C CA . THR C 1 74 ? 12.20000 1.05300 35.40200 1.000 48.75000 74 THR D CA 1
ATOM 2704 C C . THR C 1 74 ? 11.15800 0.08600 35.03200 1.000 49.60000 74 THR D C 1
ATOM 2705 O O . THR C 1 74 ? 11.33100 -0.59600 34.10700 1.000 50.67000 74 THR D O 1
ATOM 2716 N N . ASN C 1 75 ? 10.08400 -0.00500 35.80800 1.000 46.22000 75 ASN D N 1
ATOM 2717 C CA . ASN C 1 75 ? 8.99900 -0.90600 35.47200 1.000 61.31000 75 ASN D CA 1
ATOM 2718 C C . ASN C 1 75 ? 7.86800 -0.17700 34.74200 1.000 48.89000 75 ASN D C 1
ATOM 2719 O O . ASN C 1 75 ? 6.83500 -0.78100 34.45300 1.000 52.95000 75 ASN D O 1
ATOM 2730 N N . ASN C 1 76 ? 8.04600 1.11100 34.43900 1.000 47.68000 76 ASN D N 1
ATOM 2731 C CA . ASN C 1 76 ? 6.98800 1.84500 33.75700 1.000 42.37000 76 ASN D CA 1
ATOM 2732 C C . ASN C 1 76 ? 6.97200 1.37100 32.30800 1.000 47.69000 76 ASN D C 1
ATOM 2733 O O . ASN C 1 76 ? 7.78200 1.83400 31.50500 1.000 45.86000 76 ASN D O 1
ATOM 2744 N N . ASP C 1 77 ? 6.07100 0.45000 31.96200 1.000 56.07000 77 ASP D N 1
ATOM 2745 C CA . ASP C 1 77 ? 6.05000 -0.06300 30.62500 1.000 49.12000 77 ASP D CA 1
ATOM 2746 C C . ASP C 1 77 ? 5.93800 0.97700 29.52600 1.000 50.29000 77 ASP D C 1
ATOM 2747 O O . ASP C 1 77 ? 6.49700 0.76600 28.49500 1.000 54.02000 77 ASP D O 1
ATOM 2756 N N . GLU C 1 78 ? 5.20400 2.05700 29.71800 1.000 37.66000 78 GLU D N 1
ATOM 2757 C CA . GLU C 1 78 ? 5.04900 3.05800 28.68800 1.000 34.49000 78 GLU D CA 1
ATOM 2758 C C . GLU C 1 78 ? 6.34900 3.83300 28.47400 1.000 48.97000 78 GLU D C 1
ATOM 2759 O O . GLU C 1 78 ? 6.74900 4.03300 27.38800 1.000 34.73000 78 GLU D O 1
ATOM 2771 N N . ALA C 1 79 ? 6.96500 4.30000 29.54200 1.000 36.17000 79 ALA D N 1
ATOM 2772 C CA . ALA C 1 79 ? 8.24100 4.98900 29.46700 1.000 38.80000 79 ALA D CA 1
ATOM 2773 C C . ALA C 1 79 ? 9.28500 4.12500 28.75100 1.000 39.45000 79 ALA D C 1
ATOM 2774 O O . ALA C 1 79 ? 10.03400 4.62300 27.90600 1.000 41.02000 79 ALA D O 1
ATOM 2781 N N . GLN C 1 80 ? 9.30000 2.82400 29.07900 1.000 35.76000 80 GLN D N 1
ATOM 2782 C CA . GLN C 1 80 ? 10.25800 1.86300 28.53000 1.000 31.33000 80 GLN D CA 1
ATOM 2783 C C . GLN C 1 80 ? 10.07100 1.62400 27.02000 1.000 38.57000 80 GLN D C 1
ATOM 2784 O O . GLN C 1 80 ? 11.04300 1.39000 26.29500 1.000 39.60000 80 GLN D O 1
ATOM 2798 N N . LEU C 1 81 ? 8.82300 1.69600 26.55200 1.000 38.25000 81 LEU D N 1
ATOM 2799 C CA . LEU C 1 81 ? 8.59900 1.55600 25.12000 1.000 35.09000 81 LEU D CA 1
ATOM 2800 C C . LEU C 1 81 ? 8.96100 2.85800 24.37800 1.000 41.53000 81 LEU D C 1
ATOM 2801 O O . LEU C 1 81 ? 9.45900 2.82300 23.22200 1.000 35.76000 81 LEU D O 1
ATOM 2817 N N . ILE C 1 82 ? 8.85500 4.01500 25.04400 1.000 34.86000 82 ILE D N 1
ATOM 2818 C CA . ILE C 1 82 ? 9.31500 5.28700 24.46800 1.000 33.36000 82 ILE D CA 1
ATOM 2819 C C . ILE C 1 82 ? 10.83400 5.26300 24.34800 1.000 36.01000 82 ILE D C 1
ATOM 2820 O O . ILE C 1 82 ? 11.38800 5.69600 23.34600 1.000 33.08000 82 ILE D O 1
ATOM 2836 N N . LEU C 1 83 ? 11.50500 4.71800 25.36500 1.000 35.24000 83 LEU D N 1
ATOM 2837 C CA . LEU C 1 83 ? 12.96300 4.56600 25.32500 1.000 34.20000 83 LEU D CA 1
ATOM 2838 C C . LEU C 1 83 ? 13.41700 3.58900 24.22600 1.000 34.79000 83 LEU D C 1
ATOM 2839 O O . LEU C 1 83 ? 14.41600 3.83800 23.56800 1.000 39.26000 83 LEU D O 1
ATOM 2855 N N . GLN C 1 84 ? 12.67700 2.49600 24.06200 1.000 35.93000 84 GLN D N 1
ATOM 2856 C CA . GLN C 1 84 ? 13.12800 1.55900 23.04300 1.000 35.15000 84 GLN D CA 1
ATOM 2857 C C . GLN C 1 84 ? 12.76400 2.10300 21.66900 1.000 36.15000 84 GLN D C 1
ATOM 2858 O O . GLN C 1 84 ? 13.48800 1.89800 20.69500 1.000 30.44000 84 GLN D O 1
ATOM 2872 N N . THR C 1 85 ? 11.77100 2.98100 21.57700 1.000 39.97000 85 THR D N 1
ATOM 2873 C CA . THR C 1 85 ? 11.45200 3.64700 20.32300 1.000 31.56000 85 THR D CA 1
ATOM 2874 C C . THR C 1 85 ? 12.57900 4.60500 19.96200 1.000 31.74000 85 THR D C 1
ATOM 2875 O O . THR C 1 85 ? 12.93700 4.75100 18.79400 1.000 42.73000 85 THR D O 1
ATOM 2886 N N . MET C 1 86 ? 13.12100 5.26800 20.97900 1.000 40.98000 86 MET D N 1
ATOM 2887 C CA . MET C 1 86 ? 14.21200 6.21300 20.78700 1.000 38.30000 86 MET D CA 1
ATOM 2888 C C . MET C 1 86 ? 15.43700 5.47300 20.27000 1.000 35.34000 86 MET D C 1
ATOM 2889 O O . MET C 1 86 ? 16.10200 5.92400 19.33800 1.000 33.62000 86 MET D O 1
ATOM 2903 N N . LEU C 1 87 ? 15.72800 4.33000 20.88300 1.000 34.88000 87 LEU D N 1
ATOM 2904 C CA . LEU C 1 87 ? 16.86600 3.51500 20.48400 1.000 34.24000 87 LEU D CA 1
ATOM 2905 C C . LEU C 1 87 ? 16.74500 3.13200 19.01500 1.000 45.01000 87 LEU D C 1
ATOM 2906 O O . LEU C 1 87 ? 17.70400 3.24600 18.25300 1.000 33.82000 87 LEU D O 1
ATOM 2922 N N . VAL C 1 88 ? 15.55900 2.67400 18.62500 1.000 41.48000 88 VAL D N 1
ATOM 2923 C CA . VAL C 1 88 ? 15.31100 2.28200 17.24500 1.000 35.59000 88 VAL D CA 1
ATOM 2924 C C . VAL C 1 88 ? 15.57100 3.45200 16.30300 1.000 32.81000 88 VAL D C 1
ATOM 2925 O O . VAL C 1 88 ? 16.21900 3.29100 15.26900 1.000 39.18000 88 VAL D O 1
ATOM 2938 N N . SER C 1 89 ? 15.06600 4.62800 16.66100 1.000 37.47000 89 SER D N 1
ATOM 2939 C CA . SER C 1 89 ? 15.23200 5.83200 15.85800 1.000 39.31000 89 SER D CA 1
ATOM 2940 C C . SER C 1 89 ? 16.70700 6.20100 15.77500 1.000 34.48000 89 SER D C 1
ATOM 2941 O O . SER C 1 89 ? 17.18800 6.65200 14.73500 1.000 36.01000 89 SER D O 1
ATOM 2949 N N . LEU C 1 90 ? 17.42600 6.01600 16.85200 1.000 31.04000 90 LEU D N 1
ATOM 2950 C CA . LEU C 1 90 ? 18.85100 6.31300 16.90500 1.000 42.60000 90 LEU D CA 1
ATOM 2951 C C . LEU C 1 90 ? 19.62000 5.30800 16.05500 1.000 37.38000 90 LEU D C 1
ATOM 2952 O O . LEU C 1 90 ? 20.62800 5.64700 15.43500 1.000 39.81000 90 LEU D O 1
ATOM 2968 N N . GLN C 1 91 ? 19.13700 4.06900 16.03100 1.000 32.63000 91 GLN D N 1
ATOM 2969 C CA . GLN C 1 91 ? 19.77600 3.02700 15.24000 1.000 31.27000 91 GLN D CA 1
ATOM 2970 C C . GLN C 1 91 ? 19.56600 3.32300 13.75900 1.000 43.15000 91 GLN D C 1
ATOM 2971 O O . GLN C 1 91 ? 20.46000 3.11400 12.93900 1.000 40.22000 91 GLN D O 1
ATOM 2985 N N . THR C 1 92 ? 18.38600 3.83600 13.42100 1.000 37.49000 92 THR D N 1
ATOM 2986 C CA . THR C 1 92 ? 18.05900 4.18300 12.04300 1.000 36.65000 92 THR D CA 1
ATOM 2987 C C . THR C 1 92 ? 19.07800 5.18500 11.51400 1.000 29.97000 92 THR D C 1
ATOM 2988 O O . THR C 1 92 ? 19.50900 5.10500 10.36300 1.000 39.88000 92 THR D O 1
ATOM 2999 N N . ILE C 1 93 ? 19.45400 6.13000 12.36900 1.000 32.76000 93 ILE D N 1
ATOM 3000 C CA . ILE C 1 93 ? 20.44300 7.14300 12.02100 1.000 36.30000 93 ILE D CA 1
ATOM 3001 C C . ILE C 1 93 ? 21.83200 6.49600 11.86100 1.000 31.95000 93 ILE D C 1
ATOM 3002 O O . ILE C 1 93 ? 22.51000 6.73600 10.87500 1.000 36.42000 93 ILE D O 1
ATOM 3018 N N . GLU C 1 94 ? 22.21400 5.63200 12.81000 1.000 43.17000 94 GLU D N 1
ATOM 3019 C CA . GLU C 1 94 ? 23.50000 4.93400 12.76700 1.000 32.00000 94 GLU D CA 1
ATOM 3020 C C . GLU C 1 94 ? 23.68400 4.15600 11.46800 1.000 50.32000 94 GLU D C 1
ATOM 3021 O O . GLU C 1 94 ? 24.75700 4.24500 10.85600 1.000 57.88000 94 GLU D O 1
ATOM 3033 N N . GLU C 1 95 ? 22.64200 3.41400 11.05900 1.000 50.55000 95 GLU D N 1
ATOM 3034 C CA . GLU C 1 95 ? 22.65300 2.55800 9.86600 1.000 46.51000 95 GLU D CA 1
ATOM 3035 C C . GLU C 1 95 ? 23.13200 3.31100 8.64000 1.000 39.05000 95 GLU D C 1
ATOM 3036 O O . GLU C 1 95 ? 23.89200 2.77300 7.84000 1.000 48.03000 95 GLU D O 1
ATOM 3040 N N . GLU C 1 96 ? 22.66900 4.54300 8.46000 1.000 36.72000 96 GLU D N 1
ATOM 3041 C CA . GLU C 1 96 ? 23.04100 5.31500 7.27600 1.000 44.50000 96 GLU D CA 1
ATOM 3042 C C . GLU C 1 96 ? 24.16500 6.32800 7.49700 1.000 42.00000 96 GLU D C 1
ATOM 3043 O O . GLU C 1 96 ? 24.81500 6.74900 6.54100 1.000 58.23000 96 GLU D O 1
ATOM 3055 N N . TYR C 1 97 ? 24.40000 6.71900 8.74500 1.000 43.66000 97 TYR D N 1
ATOM 3056 C CA . TYR C 1 97 ? 25.45100 7.68900 9.03700 1.000 32.45000 97 TYR D CA 1
ATOM 3057 C C . TYR C 1 97 ? 26.46700 7.11900 10.02500 1.000 34.63000 97 TYR D C 1
ATOM 3058 O O . TYR C 1 97 ? 26.78700 7.72100 11.05000 1.000 33.46000 97 TYR D O 1
ATOM 3076 N N . ASN C 1 98 ? 26.97500 5.92700 9.72300 1.000 33.31000 98 ASN D N 1
ATOM 3077 C CA . ASN C 1 98 ? 27.93500 5.24000 10.59600 1.000 44.66000 98 ASN D CA 1
ATOM 3078 C C . ASN C 1 98 ? 29.17100 6.05900 10.98200 1.000 46.79000 98 ASN D C 1
ATOM 3079 O O . ASN C 1 98 ? 29.76800 5.84200 12.03700 1.000 36.49000 98 ASN D O 1
ATOM 3090 N N . GLU C 1 99 ? 29.54500 6.99400 10.11900 1.000 33.18000 99 GLU D N 1
ATOM 3091 C CA . GLU C 1 99 ? 30.70900 7.86100 10.31400 1.000 54.61000 99 GLU D CA 1
ATOM 3092 C C . GLU C 1 99 ? 30.48900 9.00200 11.30500 1.000 47.56000 99 GLU D C 1
ATOM 3093 O O . GLU C 1 99 ? 31.46100 9.59600 11.76300 1.000 54.68000 99 GLU D O 1
ATOM 3097 N N . ASN C 1 100 ? 29.23700 9.38200 11.54500 1.000 45.62000 100 ASN D N 1
ATOM 3098 C CA . ASN C 1 100 ? 28.94800 10.50800 12.43700 1.000 40.84000 100 ASN D CA 1
ATOM 3099 C C . ASN C 1 100 ? 28.34100 10.16900 13.79800 1.000 34.61000 100 ASN D C 1
ATOM 3100 O O . ASN C 1 100 ? 28.29400 11.02200 14.68500 1.000 38.51000 100 ASN D O 1
ATOM 3111 N N . ILE C 1 101 ? 27.87600 8.93900 13.96900 1.000 33.67000 101 ILE D N 1
ATOM 3112 C CA . ILE C 1 101 ? 27.27200 8.53000 15.22800 1.000 34.30000 101 ILE D CA 1
ATOM 3113 C C . ILE C 1 101 ? 27.59300 7.06300 15.51700 1.000 35.09000 101 ILE D C 1
ATOM 3114 O O . ILE C 1 101 ? 27.62500 6.25600 14.60500 1.000 42.84000 101 ILE D O 1
ATOM 3130 N N . ARG C 1 102 ? 27.84400 6.75000 16.79300 1.000 40.75000 102 ARG D N 1
ATOM 3131 C CA . ARG C 1 102 ? 28.05400 5.38900 17.26800 1.000 42.64000 102 ARG D CA 1
ATOM 3132 C C . ARG C 1 102 ? 27.24300 5.12200 18.53800 1.000 35.13000 102 ARG D C 1
ATOM 3133 O O . ARG C 1 102 ? 27.26200 5.90400 19.47500 1.000 36.65000 102 ARG D O 1
ATOM 3140 N N . LEU C 1 103 ? 26.53700 3.98700 18.54100 1.000 36.98000 103 LEU D N 1
ATOM 3141 C CA . LEU C 1 103 ? 25.82800 3.46800 19.68700 1.000 38.93000 103 LEU D CA 1
ATOM 3142 C C . LEU C 1 103 ? 26.66600 2.38600 20.39200 1.000 49.02000 103 LEU D C 1
ATOM 3143 O O . LEU C 1 103 ? 27.15800 1.46800 19.75000 1.000 4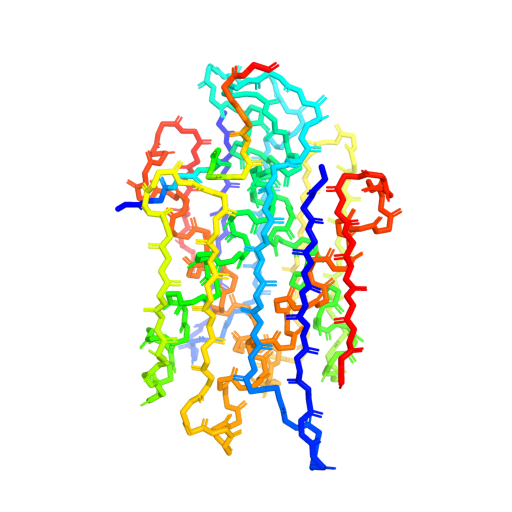4.54000 103 LEU D O 1
ATOM 3159 N N . ASN C 1 104 ? 26.76700 2.47900 21.73300 1.000 43.35000 104 ASN D N 1
ATOM 3160 C CA . ASN C 1 104 ? 27.50700 1.53600 22.55000 1.000 45.09000 104 ASN D CA 1
ATOM 3161 C C . ASN C 1 104 ? 26.59000 1.04500 23.70000 1.000 49.25000 104 ASN D C 1
ATOM 3162 O O . ASN C 1 104 ? 26.11600 1.85200 24.49900 1.000 48.31000 104 ASN D O 1
ATOM 3173 N N . TYR C 1 105 ? 26.34700 -0.26300 23.77700 1.000 52.98000 105 TYR D N 1
ATOM 3174 C CA . TYR C 1 105 ? 25.50200 -0.89100 24.79200 1.000 52.17000 105 TYR D CA 1
ATOM 3175 C C . TYR C 1 105 ? 26.39800 -1.32600 25.93800 1.000 47.88000 105 TYR D C 1
ATOM 3176 O O . TYR C 1 105 ? 27.48200 -1.87200 25.71000 1.000 54.74000 105 TYR D O 1
ATOM 3194 N N . LYS C 1 106 ? 25.95400 -1.05000 27.16700 1.000 59.70000 106 LYS D N 1
ATOM 3195 C CA . LYS C 1 106 ? 26.72600 -1.33400 28.38100 1.000 61.46000 106 LYS D CA 1
ATOM 3196 C C . LYS C 1 106 ? 25.90400 -2.13300 29.37500 1.000 53.35000 106 LYS D C 1
ATOM 3197 O O . LYS C 1 106 ? 24.69300 -2.37300 29.21400 1.000 47.20000 106 LYS D O 1
#